Protein AF-A0A534II16-F1 (afdb_monomer_lite)

Foldseek 3Di:
DDAFDWDFQKKFKAFLVRHTPDIGGPHPPPPDDPVQCVVQVLQVQAQHWTDRPQWTWHWHDDDRMIMITTTNHRDDSVVSVVVNVVVVVVVVVVVVVVVVVVVVVVVVVVVVVVVVVVVVVVVVVVVVVVVVVVVVVVVVVVVVVVVVVVVVVVVVVVVVVVVVVVVVVVVVVVVVVVVVVVVVVVVVVVVVVVVVVVVVVVVVVVVVVVVVVVVVVVVVVVVVVVVVVVVVVVVVVVVVVVVVVVVVVVVVVVVVVVVVVVVVVVVVVVVVVVVVVVVVVVVVVVVVVVVVVVVVVVVVVVVVVVVVVVVVVVVVCVVVDDDDDDDDDDDDDDDDDDDDYDD

Secondary structure (DSSP, 8-state):
-------EEEEEEE-TTS-EEEEEESSTT----HHHHHHTTGGG-BSS-EEETTEEEEEEEETTEEEEEEESSPPPHHHHHHHHHHHHHHHHHHHHHHHHHHHHHHHHHHHHHHHHHHHHHHHHHHHHHHHHHHHHHHHHHHHHHHHHHHHHHHHHHHHHHHHHHHHHHHHHHHHHHHHHHHHHHHHHHHHHHHHHHHHHHHHHHHHHHHHHHHHHHHHHHHHHHHHHHHHHHHHHHHHHHHHHHHHHHHHHHHHHHHHHHHHHHHHHHHHHHHHHHHHHHHHHHHHHHHHHHHHHHHHHHHHHHHHHHHHHHHHHHHTTT----------------------

Structure (mmCIF, N/CA/C/O backbone):
data_AF-A0A534II16-F1
#
_entry.id   AF-A0A534II16-F1
#
loop_
_atom_site.group_PDB
_atom_site.id
_atom_site.type_symbol
_atom_site.label_atom_id
_atom_site.label_alt_id
_atom_site.label_comp_id
_atom_site.label_asym_id
_atom_site.label_entity_id
_atom_site.label_seq_id
_atom_site.pdbx_PDB_ins_code
_atom_site.Cartn_x
_atom_site.Cartn_y
_atom_site.Cartn_z
_atom_site.occupancy
_atom_site.B_iso_or_equiv
_atom_site.auth_seq_id
_atom_site.auth_comp_id
_atom_site.auth_asym_id
_atom_site.auth_atom_id
_atom_site.pdbx_PDB_model_num
ATOM 1 N N . MET A 1 1 ? -53.469 -29.322 101.228 1.00 39.25 1 MET A N 1
ATOM 2 C CA . MET A 1 1 ? -53.594 -28.791 99.853 1.00 39.25 1 MET A CA 1
ATOM 3 C C . MET A 1 1 ? -52.187 -28.523 99.343 1.00 39.25 1 MET A C 1
ATOM 5 O O . MET A 1 1 ? -51.495 -27.757 100.004 1.00 39.25 1 MET A O 1
ATOM 9 N N . PRO A 1 2 ? -51.707 -29.198 98.286 1.00 45.19 2 PRO A N 1
ATOM 10 C CA . PRO A 1 2 ? -50.375 -28.933 97.750 1.00 45.19 2 PRO A CA 1
ATOM 11 C C . PRO A 1 2 ? -50.324 -27.497 97.215 1.00 45.19 2 PRO A C 1
ATOM 13 O O . PRO A 1 2 ? -51.178 -27.087 96.431 1.00 45.19 2 PRO A O 1
ATOM 16 N N . THR A 1 3 ? -49.350 -26.722 97.681 1.00 50.62 3 THR A N 1
ATOM 17 C CA . THR A 1 3 ? -49.075 -25.360 97.223 1.00 50.62 3 THR A CA 1
ATOM 18 C C . THR A 1 3 ? -48.643 -25.411 95.756 1.00 50.62 3 THR A C 1
ATOM 20 O O . THR A 1 3 ? -47.568 -25.913 95.429 1.00 50.62 3 THR A O 1
ATOM 23 N N . MET A 1 4 ? -49.501 -24.949 94.841 1.00 59.44 4 MET A N 1
ATOM 24 C CA . MET A 1 4 ? -49.133 -24.809 93.429 1.00 59.44 4 MET A CA 1
ATOM 25 C C . MET A 1 4 ? -48.025 -23.757 93.315 1.00 59.44 4 MET A C 1
ATOM 27 O O . MET A 1 4 ? -48.257 -22.585 93.594 1.00 59.44 4 MET A O 1
ATOM 31 N N . ARG A 1 5 ? -46.811 -24.183 92.942 1.00 73.19 5 ARG A N 1
ATOM 32 C CA . ARG A 1 5 ? -45.689 -23.276 92.666 1.00 73.19 5 ARG A CA 1
ATOM 33 C C . ARG A 1 5 ? -45.922 -22.575 91.333 1.00 73.19 5 ARG A C 1
ATOM 35 O O . ARG A 1 5 ? -46.173 -23.249 90.334 1.00 73.19 5 ARG A O 1
ATOM 42 N N . TRP A 1 6 ? -45.785 -21.250 91.315 1.00 81.62 6 TRP A N 1
ATOM 43 C CA . TRP A 1 6 ? -45.870 -20.460 90.091 1.00 81.62 6 TRP A CA 1
ATOM 44 C C . TRP A 1 6 ? -44.900 -20.989 89.026 1.00 81.62 6 TRP A C 1
ATOM 46 O O . TRP A 1 6 ? -43.693 -21.084 89.250 1.00 81.62 6 TRP A O 1
ATOM 56 N N . LYS A 1 7 ? -45.444 -21.360 87.863 1.00 86.38 7 LYS A N 1
ATOM 57 C CA . LYS A 1 7 ? -44.685 -21.829 86.699 1.00 86.38 7 LYS A CA 1
ATOM 58 C C . LYS A 1 7 ? -45.275 -21.199 85.436 1.00 86.38 7 LYS A C 1
ATOM 60 O O . LYS A 1 7 ? -46.397 -21.574 85.077 1.00 86.38 7 LYS A O 1
ATOM 65 N N . PRO A 1 8 ? -44.566 -20.267 84.774 1.00 87.25 8 PRO A N 1
ATOM 66 C CA . PRO A 1 8 ? -44.983 -19.698 83.498 1.00 87.25 8 PRO A CA 1
ATOM 67 C C . PRO A 1 8 ? -45.149 -20.782 82.441 1.00 87.25 8 PRO A C 1
ATOM 69 O O . PRO A 1 8 ? -44.278 -21.630 82.262 1.00 87.25 8 PRO A O 1
ATOM 72 N N . ALA A 1 9 ? -46.274 -20.739 81.747 1.00 90.25 9 ALA A N 1
ATOM 73 C CA . ALA A 1 9 ? -46.632 -21.677 80.697 1.00 90.25 9 ALA A CA 1
ATOM 74 C C . ALA A 1 9 ? -46.714 -20.973 79.336 1.00 90.25 9 ALA A C 1
ATOM 76 O O . ALA A 1 9 ? -46.319 -21.524 78.311 1.00 90.25 9 ALA A O 1
ATOM 77 N N . LYS A 1 10 ? -47.177 -19.724 79.314 1.00 93.62 10 LYS A N 1
ATOM 78 C CA . LYS A 1 10 ? -47.268 -18.918 78.096 1.00 93.62 10 LYS A CA 1
ATOM 79 C C . LYS A 1 10 ? -47.266 -17.439 78.458 1.00 93.62 10 LYS A C 1
ATOM 81 O O . LYS A 1 10 ? -47.701 -17.090 79.552 1.00 93.62 10 LYS A O 1
ATOM 86 N N . ALA A 1 11 ? -46.797 -16.575 77.569 1.00 92.31 11 ALA A N 1
ATOM 87 C CA . ALA A 1 11 ? -46.937 -15.137 77.724 1.00 92.31 11 ALA A CA 1
ATOM 88 C C . ALA A 1 11 ? -47.378 -14.464 76.420 1.00 92.31 11 ALA A C 1
ATOM 90 O O . ALA A 1 11 ? -46.983 -14.879 75.336 1.00 92.31 11 ALA A O 1
ATOM 91 N N . PHE A 1 12 ? -48.173 -13.407 76.531 1.00 93.31 12 PHE A N 1
ATOM 92 C CA . PHE A 1 12 ? -48.598 -12.573 75.412 1.00 93.31 12 PHE A CA 1
ATOM 93 C C . PHE A 1 12 ? -48.073 -11.161 75.629 1.00 93.31 12 PHE A C 1
ATOM 95 O O . PHE A 1 12 ? -48.363 -10.549 76.658 1.00 93.31 12 PHE A O 1
ATOM 102 N N . LEU A 1 13 ? -47.307 -10.650 74.672 1.00 91.94 13 LEU A N 1
ATOM 103 C CA . LEU A 1 13 ? -46.932 -9.245 74.619 1.00 91.94 13 LEU A CA 1
ATOM 104 C C . LEU A 1 13 ? -47.972 -8.494 73.797 1.00 91.94 13 LEU A C 1
ATOM 106 O O . LEU A 1 13 ? -48.309 -8.900 72.685 1.00 91.94 13 LEU A O 1
ATOM 110 N N . VAL A 1 14 ? -48.472 -7.408 74.359 1.00 91.88 14 VAL A N 1
ATOM 111 C CA . VAL A 1 14 ? -49.616 -6.656 73.860 1.00 91.88 14 VAL A CA 1
ATOM 112 C C . VAL A 1 14 ? -49.258 -5.174 73.837 1.00 91.88 14 VAL A C 1
ATOM 114 O O . VAL A 1 14 ? -48.556 -4.694 74.731 1.00 91.88 14 VAL A O 1
ATOM 117 N N . ASP A 1 15 ? -49.723 -4.454 72.824 1.00 88.44 15 ASP A N 1
ATOM 118 C CA . ASP A 1 15 ? -49.515 -3.010 72.700 1.00 88.44 15 ASP A CA 1
ATOM 119 C C . ASP A 1 15 ? -50.520 -2.177 73.528 1.00 88.44 15 ASP A C 1
ATOM 121 O O . ASP A 1 15 ? -51.338 -2.696 74.299 1.00 88.44 15 ASP A O 1
ATOM 125 N N . ASP A 1 16 ? -50.447 -0.856 73.375 1.00 84.50 16 ASP A N 1
ATOM 126 C CA . ASP A 1 16 ? -51.310 0.130 74.032 1.00 84.50 16 ASP A CA 1
ATOM 127 C C . ASP A 1 16 ? -52.777 0.040 73.580 1.00 84.50 16 ASP A C 1
ATOM 129 O O . ASP A 1 16 ? -53.682 0.431 74.322 1.00 84.50 16 ASP A O 1
ATOM 133 N N . ARG A 1 17 ? -53.025 -0.526 72.395 1.00 87.62 17 ARG A N 1
ATOM 134 C CA . ARG A 1 17 ? -54.352 -0.756 71.805 1.00 87.62 17 ARG A CA 1
ATOM 135 C C . ARG A 1 17 ? -54.929 -2.124 72.153 1.00 87.62 17 ARG A C 1
ATOM 137 O O . ARG A 1 17 ? -55.990 -2.482 71.643 1.00 87.62 17 ARG A O 1
ATOM 144 N N . ASN A 1 18 ? -54.272 -2.869 73.041 1.00 86.44 18 ASN A N 1
ATOM 145 C CA . ASN A 1 18 ? -54.617 -4.240 73.402 1.00 86.44 18 ASN A CA 1
ATOM 146 C C . ASN A 1 18 ? -54.505 -5.250 72.233 1.00 86.44 18 ASN A C 1
ATOM 148 O O . ASN A 1 18 ? -55.120 -6.320 72.287 1.00 86.44 18 ASN A O 1
ATOM 152 N N . ALA A 1 19 ? -53.720 -4.950 71.194 1.00 89.06 19 ALA A N 1
ATOM 153 C CA . ALA A 1 19 ? -53.435 -5.876 70.103 1.00 89.06 19 ALA A CA 1
ATOM 154 C C . ALA A 1 19 ? -52.222 -6.761 70.428 1.00 89.06 19 ALA A C 1
ATOM 156 O O . ALA A 1 19 ? -51.235 -6.321 71.020 1.00 89.06 19 ALA A O 1
ATOM 157 N N . LEU A 1 20 ? -52.301 -8.036 70.042 1.00 91.12 20 LEU A N 1
ATOM 158 C CA . LEU A 1 20 ? -51.224 -9.001 70.243 1.00 91.12 20 LEU A CA 1
ATOM 159 C C . LEU A 1 20 ? -50.023 -8.641 69.358 1.00 91.12 20 LEU A C 1
ATOM 161 O O . LEU A 1 20 ? -50.121 -8.681 68.134 1.00 91.12 20 LEU A O 1
ATOM 165 N N . VAL A 1 21 ? -48.885 -8.350 69.985 1.00 89.12 21 VAL A N 1
ATOM 166 C CA . VAL A 1 21 ? -47.601 -8.111 69.311 1.00 89.12 21 VAL A CA 1
ATOM 167 C C . VAL A 1 21 ? -46.856 -9.427 69.123 1.00 89.12 21 VAL A C 1
ATOM 169 O O . VAL A 1 21 ? -46.322 -9.703 68.050 1.00 89.12 21 VAL A O 1
ATOM 172 N N . HIS A 1 22 ? -46.804 -10.247 70.177 1.00 90.38 22 HIS A N 1
ATOM 173 C CA . HIS A 1 22 ? -46.084 -11.515 70.139 1.00 90.38 22 HIS A CA 1
ATOM 174 C C . HIS A 1 22 ? -46.608 -12.520 71.168 1.00 90.38 22 HIS A C 1
ATOM 176 O O . HIS A 1 22 ? -47.017 -12.144 72.268 1.00 90.38 22 HIS A O 1
ATOM 182 N N . GLU A 1 23 ? -46.547 -13.806 70.830 1.00 92.31 23 GLU A N 1
ATOM 183 C CA . GLU A 1 23 ? -46.904 -14.920 71.712 1.00 92.31 23 GLU A CA 1
ATOM 184 C C . GLU A 1 23 ? -45.657 -15.749 72.040 1.00 92.31 23 GLU A C 1
ATOM 186 O O . GLU A 1 23 ? -44.994 -16.284 71.156 1.00 92.31 23 GLU A O 1
ATOM 191 N N . PHE A 1 24 ? -45.359 -15.887 73.330 1.00 90.44 24 PHE A N 1
ATOM 192 C CA . PHE A 1 24 ? -44.263 -16.693 73.853 1.00 90.44 24 PHE A CA 1
ATOM 193 C C . PHE A 1 24 ? -44.816 -17.980 74.458 1.00 90.44 24 PHE A C 1
ATOM 195 O O . PHE A 1 24 ? -45.440 -17.961 75.520 1.00 90.44 24 PHE A O 1
ATOM 202 N N . THR A 1 25 ? -44.560 -19.119 73.820 1.00 89.50 25 THR A N 1
ATOM 203 C CA . THR A 1 25 ? -44.939 -20.428 74.371 1.00 89.50 25 THR A CA 1
ATOM 204 C C . THR A 1 25 ? -43.771 -21.005 75.169 1.00 89.50 25 THR A C 1
ATOM 206 O O . THR A 1 25 ? -42.740 -21.338 74.593 1.00 89.50 25 THR A O 1
ATOM 209 N N . LEU A 1 26 ? -43.923 -21.102 76.495 1.00 88.25 26 LEU A N 1
ATOM 210 C CA . LEU A 1 26 ? -42.885 -21.604 77.414 1.00 88.25 26 LEU A CA 1
ATOM 211 C C . LEU A 1 26 ? -43.119 -23.074 77.797 1.00 88.25 26 LEU A C 1
ATOM 213 O O . LEU A 1 26 ? -42.175 -23.833 77.989 1.00 88.25 26 LEU A O 1
ATOM 217 N N . ASP A 1 27 ? -44.385 -23.476 77.883 1.00 88.38 27 ASP A N 1
ATOM 218 C CA . ASP A 1 27 ? -44.844 -24.847 78.066 1.00 88.38 27 ASP A CA 1
ATOM 219 C C . ASP A 1 27 ? -45.707 -25.233 76.849 1.00 88.38 27 ASP A C 1
ATOM 221 O O . ASP A 1 27 ? -46.806 -24.689 76.684 1.00 88.38 27 ASP A O 1
ATOM 225 N N . PRO A 1 28 ? -45.255 -26.176 76.000 1.00 85.12 28 PRO A N 1
ATOM 226 C CA . PRO A 1 28 ? -46.000 -26.623 74.821 1.00 85.12 28 PRO A CA 1
ATOM 227 C C . PRO A 1 28 ? -47.386 -27.205 75.138 1.00 85.12 28 PRO A C 1
ATOM 229 O O . PRO A 1 28 ? -48.233 -27.296 74.255 1.00 85.12 28 PRO A O 1
ATOM 232 N N . THR A 1 29 ? -47.645 -27.598 76.391 1.00 86.06 29 THR A N 1
ATOM 233 C CA . THR A 1 29 ? -48.952 -28.116 76.833 1.00 86.06 29 THR A CA 1
ATOM 234 C C . THR A 1 29 ? -49.973 -27.009 77.130 1.00 86.06 29 THR A C 1
ATOM 236 O O . THR A 1 29 ? -51.141 -27.290 77.431 1.00 86.06 29 THR A O 1
ATOM 239 N N . CYS A 1 30 ? -49.565 -25.738 77.073 1.00 87.44 30 CYS A N 1
ATOM 240 C CA . CYS A 1 30 ? -50.453 -24.591 77.212 1.00 87.44 30 CYS A CA 1
ATOM 241 C C . CYS A 1 30 ? -51.073 -24.228 75.856 1.00 87.44 30 CYS A C 1
ATOM 243 O O . CYS A 1 30 ? -50.516 -23.458 75.078 1.00 87.44 30 CYS A O 1
ATOM 245 N N . ALA A 1 31 ? -52.261 -24.766 75.582 1.00 89.50 31 ALA A N 1
ATOM 246 C CA . ALA A 1 31 ? -53.001 -24.504 74.345 1.00 89.50 31 ALA A CA 1
ATOM 247 C C . ALA A 1 31 ? -53.925 -23.272 74.412 1.00 89.50 31 ALA A C 1
ATOM 249 O O . ALA A 1 31 ? -54.684 -23.044 73.479 1.00 89.50 31 ALA A O 1
ATOM 250 N N . VAL A 1 32 ? -53.875 -22.479 75.490 1.00 91.06 32 VAL A N 1
ATOM 251 C CA . VAL A 1 32 ? -54.728 -21.289 75.644 1.00 91.06 32 VAL A CA 1
ATOM 252 C C . VAL A 1 32 ? -54.335 -20.255 74.579 1.00 91.06 32 VAL A C 1
ATOM 254 O O . VAL A 1 32 ? -53.170 -19.836 74.571 1.00 91.06 32 VAL A O 1
ATOM 257 N N . PRO A 1 33 ? -55.244 -19.857 73.672 1.00 92.69 33 PRO A N 1
ATOM 258 C CA . PRO A 1 33 ? -54.991 -18.827 72.680 1.00 92.69 33 PRO A CA 1
ATOM 259 C C . PRO A 1 33 ? -55.275 -17.432 73.259 1.00 92.69 33 PRO A C 1
ATOM 261 O O . PRO A 1 33 ? -56.033 -17.274 74.220 1.00 92.69 33 PRO A O 1
ATOM 264 N N . PHE A 1 34 ? -54.698 -16.395 72.648 1.00 93.19 34 PHE A N 1
ATOM 265 C CA . PHE A 1 34 ? -54.869 -15.011 73.104 1.00 93.19 34 PHE A CA 1
ATOM 266 C C . PHE A 1 34 ? -56.343 -14.577 73.273 1.00 93.19 34 PHE A C 1
ATOM 268 O O . PHE A 1 34 ? -56.663 -14.036 74.333 1.00 93.19 34 PHE A O 1
ATOM 275 N N . PRO A 1 35 ? -57.279 -14.865 72.339 1.00 93.44 35 PRO A N 1
ATOM 276 C CA . PRO A 1 35 ? -58.685 -14.480 72.498 1.00 93.44 35 PRO A CA 1
ATOM 277 C C . PRO A 1 35 ? -59.360 -15.066 73.746 1.00 93.44 35 PRO A C 1
ATOM 279 O O . PRO A 1 35 ? -60.213 -14.411 74.338 1.00 93.44 35 PRO A O 1
ATOM 282 N N . GLU A 1 36 ? -58.961 -16.265 74.184 1.00 93.69 36 GLU A N 1
ATOM 283 C CA . GLU A 1 36 ? -59.497 -16.892 75.400 1.00 93.69 36 GLU A CA 1
ATOM 284 C C . GLU A 1 36 ? -59.027 -16.148 76.660 1.00 93.69 36 GLU A C 1
ATOM 286 O O . GLU A 1 36 ? -59.821 -15.880 77.562 1.00 93.69 36 GLU A O 1
ATOM 291 N N . ALA A 1 37 ? -57.756 -15.735 76.700 1.00 90.69 37 ALA A N 1
ATOM 292 C CA . ALA A 1 37 ? -57.228 -14.917 77.790 1.00 90.69 37 ALA A CA 1
ATOM 293 C C . ALA A 1 37 ? -57.892 -13.529 77.847 1.00 90.69 37 ALA A C 1
ATOM 295 O O . ALA A 1 37 ? -58.190 -13.028 78.934 1.00 90.69 37 ALA A O 1
ATOM 296 N N . VAL A 1 38 ? -58.169 -12.923 76.686 1.00 92.00 38 VAL A N 1
ATOM 297 C CA . VAL A 1 38 ? -58.903 -11.650 76.593 1.00 92.00 38 VAL A CA 1
ATOM 298 C C . VAL A 1 38 ? -60.336 -11.803 77.098 1.00 92.00 38 VAL A C 1
ATOM 300 O O . VAL A 1 38 ? -60.765 -11.004 77.930 1.00 92.00 38 VAL A O 1
ATOM 303 N N . ALA A 1 39 ? -61.053 -12.840 76.652 1.00 90.94 39 ALA A N 1
ATOM 304 C CA . ALA A 1 39 ? -62.434 -13.106 77.058 1.00 90.94 39 ALA A CA 1
ATOM 305 C C . ALA A 1 39 ? -62.567 -13.344 78.571 1.00 90.94 39 ALA A C 1
ATOM 307 O O . ALA A 1 39 ? -63.547 -12.923 79.180 1.00 90.94 39 ALA A O 1
ATOM 308 N N . ALA A 1 40 ? -61.556 -13.957 79.190 1.00 90.12 40 ALA A N 1
ATOM 309 C CA . ALA A 1 40 ? -61.492 -14.145 80.637 1.00 90.12 40 ALA A CA 1
ATOM 310 C C . ALA A 1 40 ? -61.163 -12.858 81.423 1.00 90.12 40 ALA A C 1
ATOM 312 O O . ALA A 1 40 ? -61.188 -12.867 82.651 1.00 90.12 40 ALA A O 1
ATOM 313 N N . GLY A 1 41 ? -60.853 -11.750 80.744 1.00 89.19 41 GLY A N 1
ATOM 314 C CA . GLY A 1 41 ? -60.558 -10.463 81.371 1.00 89.19 41 GLY A CA 1
ATOM 315 C C . GLY A 1 41 ? -59.100 -10.277 81.792 1.00 89.19 41 GLY A C 1
ATOM 316 O O . GLY A 1 41 ? -58.808 -9.321 82.511 1.00 89.19 41 GLY A O 1
ATOM 317 N N . ALA A 1 42 ? -58.174 -11.129 81.329 1.00 89.69 42 ALA A N 1
ATOM 318 C CA . ALA A 1 42 ? -56.765 -11.075 81.730 1.00 89.69 42 ALA A CA 1
ATOM 319 C C . ALA A 1 42 ? -56.147 -9.684 81.516 1.00 89.69 42 ALA A C 1
ATOM 321 O O . ALA A 1 42 ? -55.539 -9.141 82.429 1.00 89.69 42 ALA A O 1
ATOM 322 N N . LEU A 1 43 ? -56.395 -9.052 80.362 1.00 87.06 43 LEU A N 1
ATOM 323 C CA . LEU A 1 43 ? -55.834 -7.738 80.017 1.00 87.06 43 LEU A CA 1
ATOM 324 C C . LEU A 1 43 ? -56.159 -6.621 81.017 1.00 87.06 43 LEU A C 1
ATOM 326 O O . LEU A 1 43 ? -55.394 -5.663 81.137 1.00 87.06 43 LEU A O 1
ATOM 330 N N . HIS A 1 44 ? -57.291 -6.712 81.709 1.00 84.31 44 HIS A N 1
ATOM 331 C CA . HIS A 1 44 ? -57.741 -5.688 82.651 1.00 84.31 44 HIS A CA 1
ATOM 332 C C . HIS A 1 44 ? -57.286 -5.984 84.089 1.00 84.31 44 HIS A C 1
ATOM 334 O O . HIS A 1 44 ? -57.429 -5.142 84.975 1.00 84.31 44 HIS A O 1
ATOM 340 N N . ALA A 1 45 ? -56.693 -7.157 84.323 1.00 77.25 45 ALA A N 1
ATOM 341 C CA . ALA A 1 45 ? -56.281 -7.640 85.632 1.00 77.25 45 ALA A CA 1
ATOM 342 C C . ALA A 1 45 ? -54.857 -7.200 85.990 1.00 77.25 45 ALA A C 1
ATOM 344 O O . ALA A 1 45 ? -53.944 -8.014 86.119 1.00 77.25 45 ALA A O 1
ATOM 345 N N . ASN A 1 46 ? -54.675 -5.885 86.137 1.00 76.25 46 ASN A N 1
ATOM 346 C CA . ASN A 1 46 ? -53.404 -5.225 86.457 1.00 76.25 46 ASN A CA 1
ATOM 347 C C . ASN A 1 46 ? -52.741 -5.810 87.724 1.00 76.25 46 ASN A C 1
ATOM 349 O O . ASN A 1 46 ? -53.022 -5.374 88.838 1.00 76.25 46 ASN A O 1
ATOM 353 N N . GLY A 1 47 ? -51.861 -6.799 87.553 1.00 73.75 47 GLY A N 1
ATOM 354 C CA . GLY A 1 47 ? -51.192 -7.543 88.627 1.00 73.75 47 GLY A CA 1
ATOM 355 C C . GLY A 1 47 ? -52.062 -8.570 89.367 1.00 73.75 47 GLY A C 1
ATOM 356 O O . GLY A 1 47 ? -51.525 -9.413 90.081 1.00 73.75 47 GLY A O 1
ATOM 357 N N . ALA A 1 48 ? -53.384 -8.551 89.186 1.00 83.62 48 ALA A N 1
ATOM 358 C CA . ALA A 1 48 ? -54.288 -9.517 89.800 1.00 83.62 48 ALA A CA 1
ATOM 359 C C . ALA A 1 48 ? -54.307 -10.834 89.008 1.00 83.62 48 ALA A C 1
ATOM 361 O O . ALA A 1 48 ? -54.303 -10.839 87.779 1.00 83.62 48 ALA A O 1
ATOM 362 N N . ALA A 1 49 ? -54.356 -11.965 89.713 1.00 86.56 49 ALA A N 1
ATOM 363 C CA . ALA A 1 49 ? -54.475 -13.268 89.070 1.00 86.56 49 ALA A CA 1
ATOM 364 C C . ALA A 1 49 ? -55.916 -13.507 88.592 1.00 86.56 49 ALA A C 1
ATOM 366 O O . ALA A 1 49 ? -56.841 -13.571 89.401 1.00 86.56 49 ALA A O 1
ATOM 367 N N . VAL A 1 50 ? -56.096 -13.694 87.285 1.00 90.38 50 VAL A N 1
ATOM 368 C CA . VAL A 1 50 ? -57.365 -14.090 86.661 1.00 90.38 50 VAL A CA 1
ATOM 369 C C . VAL A 1 50 ? -57.278 -15.531 86.206 1.00 90.38 50 VAL A C 1
ATOM 371 O O . VAL A 1 50 ? -56.313 -15.939 85.567 1.00 90.38 50 VAL A O 1
ATOM 374 N N . ARG A 1 51 ? -58.297 -16.329 86.511 1.00 90.25 51 ARG A N 1
ATOM 375 C CA . ARG A 1 51 ? -58.337 -17.718 86.063 1.00 90.25 51 ARG A CA 1
ATOM 376 C C . ARG A 1 51 ? -58.743 -17.786 84.590 1.00 90.25 51 ARG A C 1
ATOM 378 O O . ARG A 1 51 ? -59.820 -17.327 84.229 1.00 90.25 51 ARG A O 1
ATOM 385 N N . VAL A 1 52 ? -57.903 -18.411 83.768 1.00 90.25 52 VAL A N 1
ATOM 386 C CA . VAL A 1 52 ? -58.159 -18.689 82.348 1.00 90.25 52 VAL A CA 1
ATOM 387 C C . VAL A 1 52 ? -58.020 -20.192 82.147 1.00 90.25 52 VAL A C 1
ATOM 389 O O . VAL A 1 52 ? -56.916 -20.740 82.198 1.00 90.25 52 VAL A O 1
ATOM 392 N N . SER A 1 53 ? -59.151 -20.884 81.985 1.00 88.38 53 SER A N 1
ATOM 393 C CA . SER A 1 53 ? -59.199 -22.350 81.962 1.00 88.38 53 SER A CA 1
ATOM 394 C C . SER A 1 53 ? -58.551 -22.959 83.228 1.00 88.38 53 SER A C 1
ATOM 396 O O . SER A 1 53 ? -58.998 -22.704 84.356 1.00 88.38 53 SER A O 1
ATOM 398 N N . ARG A 1 54 ? -57.492 -23.764 83.070 1.00 88.88 54 ARG A N 1
ATOM 399 C CA . ARG A 1 54 ? -56.697 -24.352 84.166 1.00 88.88 54 ARG A CA 1
ATOM 400 C C . ARG A 1 54 ? -55.532 -23.479 84.653 1.00 88.88 54 ARG A C 1
ATOM 402 O O . ARG A 1 54 ? -54.887 -23.853 85.627 1.00 88.88 54 ARG A O 1
ATOM 409 N N . PHE A 1 55 ? -55.252 -22.362 83.983 1.00 90.69 55 PHE A N 1
ATOM 410 C CA . PHE A 1 55 ? -54.117 -21.482 84.267 1.00 90.69 55 PHE A CA 1
ATOM 411 C C . PHE A 1 55 ? -54.563 -20.188 84.959 1.00 90.69 55 PHE A C 1
ATOM 413 O O . PHE A 1 55 ? -55.741 -19.828 84.964 1.00 90.69 55 PHE A O 1
ATOM 420 N N . PHE A 1 56 ? -53.598 -19.468 85.521 1.00 91.12 56 PHE A N 1
ATOM 421 C CA . PHE A 1 56 ? -53.768 -18.115 86.037 1.00 91.12 56 PHE A CA 1
ATOM 422 C C . PHE A 1 56 ? -53.030 -17.136 85.131 1.00 91.12 56 PHE A C 1
ATOM 424 O O . PHE A 1 56 ? -51.823 -17.267 84.924 1.00 91.12 56 PHE A O 1
ATOM 431 N N . ALA A 1 57 ? -53.770 -16.179 84.585 1.00 91.31 57 ALA A N 1
ATOM 432 C CA . ALA A 1 57 ? -53.252 -15.036 83.866 1.00 91.31 57 ALA A C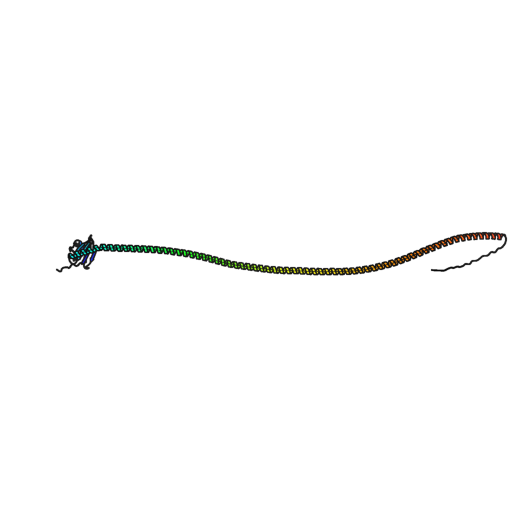A 1
ATOM 433 C C . ALA A 1 57 ? -52.930 -13.903 84.834 1.00 91.31 57 ALA A C 1
ATOM 435 O O . ALA A 1 57 ? -53.723 -13.591 85.721 1.00 91.31 57 ALA A O 1
ATOM 436 N N . GLN A 1 58 ? -51.794 -13.259 84.622 1.00 90.81 58 GLN A N 1
ATOM 437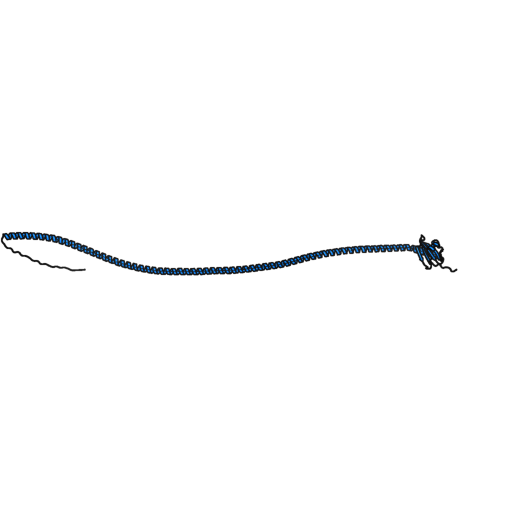 C CA . GLN A 1 58 ? -51.440 -12.013 85.282 1.00 90.81 58 GLN A CA 1
ATOM 438 C C . GLN A 1 58 ? -50.923 -11.028 84.256 1.00 90.81 58 GLN A C 1
ATOM 440 O O . GLN A 1 58 ? -50.100 -11.382 83.412 1.00 90.81 58 GLN A O 1
ATOM 445 N N . THR A 1 59 ? -51.397 -9.790 84.332 1.00 91.12 59 THR A N 1
ATOM 446 C CA . THR A 1 59 ? -51.005 -8.754 83.383 1.00 91.12 59 THR A CA 1
ATOM 447 C C . THR A 1 59 ? -50.138 -7.705 84.046 1.00 91.12 59 THR A C 1
ATOM 449 O O . THR A 1 59 ? -50.522 -7.076 85.031 1.00 91.12 59 THR A O 1
ATOM 452 N N . VAL A 1 60 ? -48.970 -7.491 83.454 1.00 89.69 60 VAL A N 1
ATOM 453 C CA . VAL A 1 60 ? -48.013 -6.460 83.834 1.00 89.69 60 VAL A CA 1
ATOM 454 C C . VAL A 1 60 ? -48.001 -5.400 82.750 1.00 89.69 60 VAL A C 1
ATOM 456 O O . VAL A 1 60 ? -47.728 -5.706 81.597 1.00 89.69 60 VAL A O 1
ATOM 459 N N . ARG A 1 61 ? -48.288 -4.147 83.104 1.00 88.19 61 ARG A N 1
ATOM 460 C CA . ARG A 1 61 ? -48.269 -3.020 82.161 1.00 88.19 61 ARG A CA 1
ATOM 461 C C . ARG A 1 61 ? -47.064 -2.134 82.412 1.00 88.19 61 ARG A C 1
ATOM 463 O O . ARG A 1 61 ? -46.871 -1.701 83.548 1.00 88.19 61 ARG A O 1
ATOM 470 N N . ALA A 1 62 ? -46.288 -1.834 81.377 1.00 84.38 62 ALA A N 1
ATOM 471 C CA . ALA A 1 62 ? -45.162 -0.913 81.464 1.00 84.38 62 ALA A CA 1
ATOM 472 C C . ALA A 1 62 ? -44.861 -0.266 80.106 1.00 84.38 62 ALA A C 1
ATOM 474 O O . ALA A 1 62 ? -44.907 -0.937 79.079 1.00 84.38 62 ALA A O 1
ATOM 475 N N . GLY A 1 63 ? -44.545 1.035 80.103 1.00 75.38 63 GLY A N 1
ATOM 476 C CA . GLY A 1 63 ? -44.056 1.737 78.908 1.00 75.38 63 GLY A CA 1
ATOM 477 C C . GLY A 1 63 ? -44.986 1.677 77.690 1.00 75.38 63 GLY A C 1
ATOM 478 O O . GLY A 1 63 ? -44.499 1.595 76.571 1.00 75.38 63 GLY A O 1
ATOM 479 N N . GLY A 1 64 ? -46.308 1.660 77.895 1.00 81.69 64 GLY A N 1
ATOM 480 C CA . GLY A 1 64 ? -47.291 1.548 76.807 1.00 81.69 64 GLY A CA 1
ATOM 481 C C . GLY A 1 64 ? -47.522 0.125 76.287 1.00 81.69 64 GLY A C 1
ATOM 482 O O . GLY A 1 64 ? -48.360 -0.055 75.420 1.00 81.69 64 GLY A O 1
ATOM 483 N N . MET A 1 65 ? -46.853 -0.896 76.830 1.00 87.69 65 MET A N 1
ATOM 484 C CA . MET A 1 65 ? -47.128 -2.303 76.516 1.00 87.69 65 MET A CA 1
ATOM 485 C C . MET A 1 65 ? -47.635 -3.067 77.737 1.00 87.69 65 MET A C 1
ATOM 487 O O . MET A 1 65 ? -47.488 -2.636 78.887 1.00 87.69 65 MET A O 1
ATOM 491 N N . ALA A 1 66 ? -48.227 -4.229 77.486 1.00 89.38 66 ALA A N 1
ATOM 492 C CA . ALA A 1 66 ? -48.662 -5.166 78.504 1.00 89.38 66 ALA A CA 1
ATOM 493 C C . ALA A 1 66 ? -48.107 -6.568 78.232 1.00 89.38 66 ALA A C 1
ATOM 495 O O . ALA A 1 66 ? -48.177 -7.072 77.116 1.00 89.38 66 ALA A O 1
ATOM 496 N N . LEU A 1 67 ? -47.585 -7.213 79.269 1.00 91.69 67 LEU A N 1
ATOM 497 C CA . LEU A 1 67 ? -47.204 -8.618 79.262 1.00 91.69 67 LEU A CA 1
ATOM 498 C C . LEU A 1 67 ? -48.237 -9.407 80.066 1.00 91.69 67 LEU A C 1
ATOM 500 O O . LEU A 1 67 ? -48.378 -9.205 81.272 1.00 91.69 67 LEU A O 1
ATOM 504 N N . VAL A 1 68 ? -48.966 -10.300 79.405 1.00 92.38 68 VAL A N 1
ATOM 505 C CA . VAL A 1 68 ? -49.913 -11.226 80.036 1.00 92.38 68 VAL A CA 1
ATOM 506 C C . VAL A 1 68 ? -49.227 -12.572 80.210 1.00 92.38 68 VAL A C 1
ATOM 508 O O . VAL A 1 68 ? -48.949 -13.231 79.217 1.00 92.38 68 VAL A O 1
ATOM 511 N N . VAL A 1 69 ? -48.968 -13.005 81.439 1.00 92.00 69 VAL A N 1
ATOM 512 C CA . VAL A 1 69 ? -48.316 -14.288 81.733 1.00 92.00 69 VAL A CA 1
ATOM 513 C C . VAL A 1 69 ? -49.350 -15.292 82.234 1.00 92.00 69 VAL A C 1
ATOM 515 O O . VAL A 1 69 ? -49.997 -15.063 83.253 1.00 92.00 69 VAL A O 1
ATOM 518 N N . LEU A 1 70 ? -49.492 -16.414 81.529 1.00 92.06 70 LEU A N 1
ATOM 519 C CA . LEU A 1 70 ? -50.255 -17.588 81.949 1.00 92.06 70 LEU A CA 1
ATOM 520 C C . LEU A 1 70 ? -49.356 -18.537 82.735 1.00 92.06 70 LEU A C 1
ATOM 522 O O . LEU A 1 70 ? -48.259 -18.874 82.288 1.00 92.06 70 LEU A O 1
ATOM 526 N N . SER A 1 71 ? -49.828 -19.010 83.884 1.00 91.38 71 SER A N 1
ATOM 527 C CA . SER A 1 71 ? -49.030 -19.838 84.791 1.00 91.38 71 SER A CA 1
ATOM 528 C C . SER A 1 71 ? -49.853 -20.862 85.580 1.00 91.38 71 SER A C 1
ATOM 530 O O . SER A 1 71 ? -51.059 -20.702 85.778 1.00 91.38 71 SER A O 1
ATOM 532 N N . ASN A 1 72 ? -49.203 -21.944 86.019 1.00 87.38 72 ASN A N 1
ATOM 533 C CA . ASN A 1 72 ? -49.798 -22.987 86.868 1.00 87.38 72 ASN A CA 1
ATOM 534 C C . ASN A 1 72 ? -49.815 -22.551 88.346 1.00 87.38 72 ASN A C 1
ATOM 536 O O . ASN A 1 72 ? -49.079 -23.084 89.171 1.00 87.38 72 ASN A O 1
ATOM 540 N N . GLY A 1 73 ? -50.623 -21.543 88.663 1.00 85.25 73 GLY A N 1
ATOM 541 C CA . GLY A 1 73 ? -50.763 -20.951 89.998 1.00 85.25 73 GLY A CA 1
ATOM 542 C C . GLY A 1 73 ? -50.642 -19.424 89.947 1.00 85.25 73 GLY A C 1
ATOM 543 O O . GLY A 1 73 ? -50.065 -18.907 88.994 1.00 85.25 73 GLY A O 1
ATOM 544 N N . PRO A 1 74 ? -51.187 -18.680 90.922 1.00 83.56 74 PRO A N 1
ATOM 545 C CA . PRO A 1 74 ? -50.991 -17.234 90.985 1.00 83.56 74 PRO A CA 1
ATOM 546 C C . PRO A 1 74 ? -49.512 -16.918 91.262 1.00 83.56 74 PRO A C 1
ATOM 548 O O . PRO A 1 74 ? -48.894 -17.570 92.101 1.00 83.56 74 PRO A O 1
ATOM 551 N N . ALA A 1 75 ? -48.936 -15.933 90.570 1.00 82.31 75 ALA A N 1
ATOM 552 C CA . ALA A 1 75 ? -47.604 -15.437 90.912 1.00 82.31 75 ALA A CA 1
ATOM 553 C C . ALA A 1 75 ? -47.639 -14.545 92.147 1.00 82.31 75 ALA A C 1
ATOM 555 O O . ALA A 1 75 ? -48.612 -13.825 92.391 1.00 82.31 75 ALA A O 1
ATOM 556 N N . GLU A 1 76 ? -46.522 -14.558 92.859 1.00 84.31 76 GLU A N 1
ATOM 557 C CA . GLU A 1 76 ? -46.229 -13.644 93.950 1.00 84.31 76 GLU A CA 1
ATOM 558 C C . GLU A 1 76 ? -45.953 -12.225 93.419 1.00 84.31 76 GLU A C 1
ATOM 560 O O . GLU A 1 76 ? -45.443 -12.064 92.305 1.00 84.31 76 GLU A O 1
ATOM 565 N N . PRO A 1 77 ? -46.250 -11.176 94.204 1.00 81.50 77 PRO A N 1
ATOM 566 C CA . PRO A 1 77 ? -46.098 -9.784 93.772 1.00 81.50 77 PRO A CA 1
ATOM 567 C C . PRO A 1 77 ? -44.665 -9.422 93.343 1.00 81.50 77 PRO A C 1
ATOM 569 O O . PRO A 1 77 ? -44.488 -8.654 92.401 1.00 81.50 77 PRO A O 1
ATOM 572 N N . GLU A 1 78 ? -43.637 -10.018 93.953 1.00 84.62 78 GLU A N 1
ATOM 573 C CA . GLU A 1 78 ? -42.232 -9.810 93.562 1.00 84.62 78 GLU A CA 1
ATOM 574 C C . GLU A 1 78 ? -41.945 -10.298 92.136 1.00 84.62 78 GLU A C 1
ATOM 576 O O . GLU A 1 78 ? -41.199 -9.678 91.381 1.00 84.62 78 GLU A O 1
ATOM 581 N N . THR A 1 79 ? -42.592 -11.390 91.732 1.00 83.88 79 THR A N 1
ATOM 582 C CA . THR A 1 79 ? -42.442 -11.979 90.397 1.00 83.88 79 THR A CA 1
ATOM 583 C C . THR A 1 79 ? -43.120 -11.125 89.322 1.00 83.88 79 THR A C 1
ATOM 585 O O . THR A 1 79 ? -42.610 -10.976 88.204 1.00 83.88 79 THR A O 1
ATOM 588 N N . VAL A 1 80 ? -44.262 -10.527 89.671 1.00 82.69 80 VAL A N 1
ATOM 589 C CA . VAL A 1 80 ? -44.968 -9.545 88.836 1.00 82.69 80 VAL A CA 1
ATOM 590 C C . VAL A 1 80 ? -44.077 -8.323 88.606 1.00 82.69 80 VAL A C 1
ATOM 592 O O . VAL A 1 80 ? -43.952 -7.851 87.474 1.00 82.69 80 VAL A O 1
ATOM 595 N N . GLU A 1 81 ? -43.400 -7.850 89.653 1.00 84.06 81 GLU A N 1
ATOM 596 C CA . GLU A 1 81 ? -42.515 -6.689 89.568 1.00 84.06 81 GLU A CA 1
ATOM 597 C C . GLU A 1 81 ? -41.210 -6.989 88.815 1.00 84.06 81 GLU A C 1
ATOM 599 O O . GLU A 1 81 ? -40.792 -6.194 87.973 1.00 84.06 81 GLU A O 1
ATOM 604 N N . LEU A 1 82 ? -40.616 -8.172 88.994 1.00 84.44 82 LEU A N 1
ATOM 605 C CA . LEU A 1 82 ? -39.478 -8.611 88.179 1.00 84.44 82 LEU A CA 1
ATOM 606 C C . LEU A 1 82 ? -39.836 -8.638 86.685 1.00 84.44 82 LEU A C 1
ATOM 608 O O . LEU A 1 82 ? -39.085 -8.142 85.845 1.00 84.44 82 LEU A O 1
ATOM 612 N N . SER A 1 83 ? -41.016 -9.162 86.346 1.00 83.56 83 SER A N 1
ATOM 613 C CA . SER A 1 83 ? -41.508 -9.184 84.963 1.00 83.56 83 SER A CA 1
ATOM 614 C C . SER A 1 83 ? -41.714 -7.767 84.409 1.00 83.56 83 SER A C 1
ATOM 616 O O . SER A 1 83 ? -41.424 -7.514 83.238 1.00 83.56 83 SER A O 1
ATOM 618 N N . ARG A 1 84 ? -42.145 -6.816 85.254 1.00 85.69 84 ARG A N 1
ATOM 619 C CA . ARG A 1 84 ? -42.248 -5.387 84.905 1.00 85.69 84 ARG A CA 1
ATOM 620 C C . ARG A 1 84 ? -40.882 -4.790 84.592 1.00 85.69 84 ARG A C 1
ATOM 622 O O . ARG A 1 84 ? -40.741 -4.100 83.583 1.00 85.69 84 ARG A O 1
ATOM 629 N N . GLN A 1 85 ? -39.888 -5.054 85.436 1.00 86.06 85 GLN A N 1
ATOM 630 C CA . GLN A 1 85 ? -38.527 -4.547 85.263 1.00 86.06 85 GLN A CA 1
ATOM 631 C C . GLN A 1 85 ? -37.869 -5.111 84.002 1.00 86.06 85 GLN A C 1
ATOM 633 O O . GLN A 1 85 ? -37.259 -4.358 83.241 1.00 86.06 85 GLN A O 1
ATOM 638 N N . ILE A 1 86 ? -38.045 -6.409 83.735 1.00 85.69 86 ILE A N 1
ATOM 639 C CA . ILE A 1 86 ? -37.568 -7.041 82.499 1.00 85.69 86 ILE A CA 1
ATOM 640 C C . ILE A 1 86 ? -38.237 -6.389 81.286 1.00 85.69 86 ILE A C 1
ATOM 642 O O . ILE A 1 86 ? -37.533 -6.001 80.354 1.00 85.69 86 ILE A O 1
ATOM 646 N N . LEU A 1 87 ? -39.564 -6.202 81.311 1.00 84.06 87 LEU A N 1
ATOM 647 C CA . LEU A 1 87 ? -40.285 -5.534 80.226 1.00 84.06 87 LEU A CA 1
ATOM 648 C C . LEU A 1 87 ? -39.716 -4.128 79.989 1.00 84.06 87 LEU A C 1
ATOM 650 O O . LEU A 1 87 ? -39.241 -3.857 78.891 1.00 84.06 87 LEU A O 1
ATOM 654 N N . LEU A 1 88 ? -39.634 -3.277 81.014 1.00 84.69 88 LEU A N 1
ATOM 655 C CA . LEU A 1 88 ? -39.049 -1.932 80.896 1.00 84.69 88 LEU A CA 1
ATOM 656 C C . LEU A 1 88 ? -37.625 -1.946 80.323 1.00 84.69 88 LEU A C 1
ATOM 658 O O . LEU A 1 88 ? -37.327 -1.175 79.412 1.00 84.69 88 LEU A O 1
ATOM 662 N N . GLY A 1 89 ? -36.767 -2.848 80.807 1.00 84.62 89 GLY A N 1
ATOM 663 C CA . GLY A 1 89 ? -35.388 -2.972 80.336 1.00 84.62 89 GLY A CA 1
ATOM 664 C C . GLY A 1 89 ? -35.258 -3.526 78.913 1.00 84.62 89 GLY A C 1
ATOM 665 O O . GLY A 1 89 ? -34.241 -3.302 78.257 1.00 84.62 89 GLY A O 1
ATOM 666 N N . THR A 1 90 ? -36.247 -4.274 78.418 1.00 83.31 90 THR A N 1
ATOM 667 C CA . THR A 1 90 ? -36.309 -4.665 76.999 1.00 83.31 90 THR A CA 1
ATOM 668 C C . THR A 1 90 ? -36.817 -3.518 76.132 1.00 83.31 90 THR A C 1
ATOM 670 O O . THR A 1 90 ? -36.206 -3.228 75.106 1.00 83.31 90 THR A O 1
ATOM 673 N N . LEU A 1 91 ? -37.855 -2.801 76.577 1.00 80.88 91 LEU A N 1
ATOM 674 C CA . LEU A 1 91 ? -38.410 -1.657 75.854 1.00 80.88 91 LEU A CA 1
ATOM 675 C C . LEU A 1 91 ? -37.393 -0.530 75.673 1.00 80.88 91 LEU A C 1
ATOM 677 O O . LEU A 1 91 ? -37.312 0.040 74.587 1.00 80.88 91 LEU A O 1
ATOM 681 N N . SER A 1 92 ? -36.570 -0.257 76.689 1.00 82.38 92 SER A N 1
ATOM 682 C CA . SER A 1 92 ? -35.509 0.748 76.583 1.00 82.38 92 SER A CA 1
ATOM 683 C C . SER A 1 92 ? -34.454 0.387 75.530 1.00 82.38 92 SER A C 1
ATOM 685 O O . SER A 1 92 ? -33.942 1.273 74.858 1.00 82.38 92 SER A O 1
ATOM 687 N N . ARG A 1 93 ? -34.156 -0.907 75.343 1.00 84.00 93 ARG A N 1
ATOM 688 C CA . ARG A 1 93 ? -33.133 -1.393 74.398 1.00 84.00 93 ARG A CA 1
ATOM 689 C C . ARG A 1 93 ? -33.622 -1.510 72.955 1.00 84.00 93 ARG A C 1
ATOM 691 O O . ARG A 1 93 ? -32.811 -1.462 72.035 1.00 84.00 93 ARG A O 1
ATOM 698 N N . LEU A 1 94 ? -34.930 -1.650 72.738 1.00 80.12 94 LEU A N 1
ATOM 699 C CA . LEU A 1 94 ? -35.499 -1.756 71.389 1.00 80.12 94 LEU A CA 1
ATOM 700 C C . LEU A 1 94 ? -35.279 -0.484 70.559 1.00 80.12 94 LEU A C 1
ATOM 702 O O . LEU A 1 94 ? -35.019 -0.580 69.361 1.00 80.12 94 LEU A O 1
ATOM 706 N N . GLY A 1 95 ? -35.344 0.693 71.190 1.00 79.06 95 GLY A N 1
ATOM 707 C CA . GLY A 1 95 ? -35.091 1.970 70.516 1.00 79.06 95 GLY A CA 1
ATOM 708 C C . GLY A 1 95 ? -33.645 2.124 70.034 1.00 79.06 95 GLY A C 1
ATOM 709 O O . GLY A 1 95 ? -33.414 2.663 68.954 1.00 79.06 95 GLY A O 1
ATOM 710 N N . ASP A 1 96 ? -32.678 1.623 70.801 1.00 83.31 96 ASP A N 1
ATOM 711 C CA . ASP A 1 96 ? -31.261 1.627 70.417 1.00 83.31 96 ASP A CA 1
ATOM 712 C C . ASP A 1 96 ? -31.007 0.628 69.286 1.00 83.31 96 ASP A C 1
ATOM 714 O O . ASP A 1 96 ? -30.496 1.000 68.234 1.00 83.31 96 ASP A O 1
ATOM 718 N N . TRP A 1 97 ? -31.499 -0.606 69.429 1.00 82.25 97 TRP A N 1
ATOM 719 C CA . TRP A 1 97 ? -31.346 -1.642 68.406 1.00 82.25 97 TRP A CA 1
ATOM 720 C C . TRP A 1 97 ? -31.946 -1.247 67.048 1.00 82.25 97 TRP A C 1
ATOM 722 O O . TRP A 1 97 ? -31.336 -1.482 66.004 1.00 82.25 97 TRP A O 1
ATOM 732 N N . ALA A 1 98 ? -33.134 -0.632 67.038 1.00 77.69 98 ALA A N 1
ATOM 733 C CA . ALA A 1 98 ? -33.768 -0.180 65.801 1.00 77.69 98 ALA A CA 1
ATOM 734 C C . ALA A 1 98 ? -32.969 0.944 65.118 1.00 77.69 98 ALA A C 1
ATOM 736 O O . ALA A 1 98 ? -32.881 0.969 63.888 1.00 77.69 98 ALA A O 1
ATOM 737 N N . ARG A 1 99 ? -32.364 1.848 65.904 1.00 79.00 99 ARG A N 1
ATOM 738 C CA . ARG A 1 99 ? -31.477 2.902 65.392 1.00 79.00 99 ARG A CA 1
ATOM 739 C C . ARG A 1 99 ? -30.205 2.311 64.798 1.00 79.00 99 ARG A C 1
ATOM 741 O O . ARG A 1 99 ? -29.937 2.571 63.627 1.00 79.00 99 ARG A O 1
ATOM 748 N N . ASP A 1 100 ? -29.515 1.442 65.532 1.00 85.12 100 ASP A N 1
ATOM 749 C CA . ASP A 1 100 ? -28.299 0.771 65.057 1.00 85.12 100 ASP A CA 1
ATOM 750 C C . ASP A 1 100 ? -28.561 -0.000 63.757 1.00 85.12 100 ASP A C 1
ATOM 752 O O . ASP A 1 100 ? -27.776 0.041 62.806 1.00 85.12 100 ASP A O 1
ATOM 756 N N . ARG A 1 101 ? -29.711 -0.683 63.670 1.00 86.44 101 ARG A N 1
ATOM 757 C CA . ARG A 1 101 ? -30.081 -1.450 62.476 1.00 86.44 101 ARG A CA 1
ATOM 758 C C . ARG A 1 101 ? -30.352 -0.559 61.266 1.00 86.44 101 ARG A C 1
ATOM 760 O O . ARG A 1 101 ? -29.992 -0.932 60.149 1.00 86.44 101 ARG A O 1
ATOM 767 N N . LEU A 1 102 ? -30.965 0.600 61.481 1.00 83.50 102 LEU A N 1
ATOM 768 C CA . LEU A 1 102 ? -31.233 1.581 60.435 1.00 83.50 102 LEU A CA 1
ATOM 769 C C . LEU A 1 102 ? -29.951 2.291 59.974 1.00 83.50 102 LEU A C 1
ATOM 771 O O . LEU A 1 102 ? -29.789 2.539 58.780 1.00 83.50 102 LEU A O 1
ATOM 775 N N . GLU A 1 103 ? -29.018 2.573 60.881 1.00 89.94 103 GLU A N 1
ATOM 776 C CA . GLU A 1 103 ? -27.698 3.112 60.533 1.00 89.94 103 GLU A CA 1
ATOM 777 C C . GLU A 1 103 ? -26.868 2.113 59.720 1.00 89.94 103 GLU A C 1
ATOM 779 O O . GLU A 1 103 ? -26.299 2.491 58.694 1.00 89.94 103 GLU A O 1
ATOM 784 N N . LEU A 1 104 ? -26.878 0.829 60.097 1.00 91.44 104 LEU A N 1
ATOM 785 C CA . LEU A 1 104 ? -26.258 -0.243 59.310 1.00 91.44 104 LEU A CA 1
ATOM 786 C C . LEU A 1 104 ? -26.856 -0.336 57.900 1.00 91.44 104 LEU A C 1
ATOM 788 O O . LEU A 1 104 ? -26.107 -0.393 56.926 1.00 91.44 104 LEU A O 1
ATOM 792 N N . ALA A 1 105 ? -28.186 -0.292 57.776 1.00 89.44 105 ALA A N 1
ATOM 793 C CA . ALA A 1 105 ? -28.854 -0.322 56.474 1.00 89.44 105 ALA A CA 1
ATOM 794 C C . ALA A 1 105 ? -28.456 0.879 55.597 1.00 89.44 105 ALA A C 1
ATOM 796 O O . ALA A 1 105 ? -28.121 0.706 54.427 1.00 89.44 105 ALA A O 1
ATOM 797 N N . ARG A 1 106 ? -28.402 2.088 56.172 1.00 89.69 106 ARG A N 1
ATOM 798 C CA . ARG A 1 106 ? -27.945 3.294 55.458 1.00 89.69 106 ARG A CA 1
ATOM 799 C C . ARG A 1 106 ? -26.484 3.190 55.019 1.00 89.69 106 ARG A C 1
ATOM 801 O O . ARG A 1 106 ? -26.151 3.606 53.912 1.00 89.69 106 ARG A O 1
ATOM 808 N N . ALA A 1 107 ? -25.610 2.640 55.861 1.00 93.38 107 ALA A N 1
ATOM 809 C CA . ALA A 1 107 ? -24.208 2.429 55.507 1.00 93.38 107 ALA A CA 1
ATOM 810 C C . ALA A 1 107 ? -24.059 1.422 54.351 1.00 93.38 107 ALA A C 1
ATOM 812 O O . ALA A 1 107 ? -23.260 1.643 53.437 1.00 93.38 107 ALA A O 1
ATOM 813 N N . GLU A 1 108 ? -24.853 0.348 54.354 1.00 93.94 108 GLU A N 1
ATOM 814 C CA . GLU A 1 108 ? -24.896 -0.627 53.260 1.00 93.94 108 GLU A CA 1
ATOM 815 C C . GLU A 1 108 ? -25.427 -0.017 51.957 1.00 93.94 108 GLU A C 1
ATOM 817 O O . GLU A 1 108 ? -24.828 -0.237 50.902 1.00 93.94 108 GLU A O 1
ATOM 822 N N . GLU A 1 109 ? -26.488 0.792 52.009 1.00 91.44 109 GLU A N 1
ATOM 823 C CA . GLU A 1 109 ? -27.005 1.510 50.837 1.00 91.44 109 GLU A CA 1
ATOM 824 C C . GLU A 1 109 ? -25.942 2.427 50.227 1.00 91.44 109 GLU A C 1
ATOM 826 O O . GLU A 1 109 ? -25.700 2.385 49.018 1.00 91.44 109 GLU A O 1
ATOM 831 N N . LEU A 1 110 ? -25.241 3.193 51.064 1.00 94.75 110 LEU A N 1
ATOM 832 C CA . LEU A 1 110 ? -24.196 4.113 50.619 1.00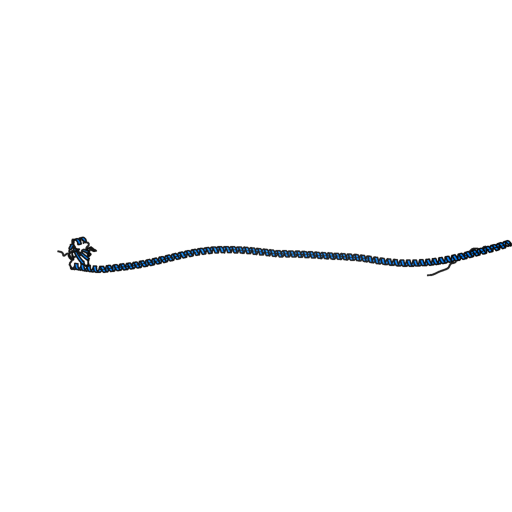 94.75 110 LEU A CA 1
ATOM 833 C C . LEU A 1 110 ? -23.004 3.357 50.006 1.00 94.75 110 LEU A C 1
ATOM 835 O O . LEU A 1 110 ? -22.450 3.773 48.981 1.00 94.75 110 LEU A O 1
ATOM 839 N N . ARG A 1 111 ? -22.655 2.192 50.572 1.00 97.50 111 ARG A N 1
ATOM 840 C CA . ARG A 1 111 ? -21.656 1.269 50.010 1.00 97.50 111 ARG A CA 1
ATOM 841 C C . ARG A 1 111 ? -22.088 0.764 48.633 1.00 97.50 111 ARG A C 1
ATOM 843 O O . ARG A 1 111 ? -21.312 0.877 47.683 1.00 97.50 111 ARG A O 1
ATOM 850 N N . LEU A 1 112 ? -23.314 0.259 48.502 1.00 96.56 112 LEU A N 1
ATOM 851 C CA . LEU A 1 112 ? -23.850 -0.252 47.235 1.00 96.56 112 LEU A CA 1
ATOM 852 C C . LEU A 1 112 ? -23.941 0.841 46.169 1.00 96.56 112 LEU A C 1
ATOM 854 O O . LEU A 1 112 ? -23.654 0.591 44.997 1.00 96.56 112 LEU A O 1
ATOM 858 N N . GLU A 1 113 ? -24.297 2.064 46.549 1.00 95.94 113 GLU A N 1
ATOM 859 C CA . GLU A 1 113 ? -24.337 3.181 45.613 1.00 95.94 113 GLU A CA 1
ATOM 860 C C . GLU A 1 113 ? -22.934 3.557 45.114 1.00 95.94 113 GLU A C 1
ATOM 862 O O . GLU A 1 113 ? -22.745 3.798 43.917 1.00 95.94 113 GLU A O 1
ATOM 867 N N . SER A 1 114 ? -21.925 3.522 45.991 1.00 96.06 114 SER A N 1
ATOM 868 C CA . SER A 1 114 ? -20.528 3.722 45.589 1.00 96.06 114 SER A CA 1
ATOM 869 C C . SER A 1 114 ? -20.043 2.640 44.612 1.00 96.06 114 SER A C 1
ATOM 871 O O . SER A 1 114 ? -19.402 2.956 43.605 1.00 96.06 114 SER A O 1
ATOM 873 N N . GLU A 1 115 ? -20.421 1.376 44.836 1.00 96.56 115 GLU A N 1
ATOM 874 C CA . GLU A 1 115 ? -20.105 0.265 43.933 1.00 96.56 115 GLU A CA 1
ATOM 875 C C . GLU A 1 115 ? -20.804 0.432 42.580 1.00 96.56 115 GLU A C 1
ATOM 877 O O . GLU A 1 115 ? -20.159 0.287 41.539 1.00 96.56 115 GLU A O 1
ATOM 882 N N . ARG A 1 116 ? -22.085 0.825 42.571 1.00 97.00 116 ARG A N 1
ATOM 883 C CA . ARG A 1 116 ? -22.829 1.127 41.336 1.00 97.00 116 ARG A CA 1
ATOM 884 C C . ARG A 1 116 ? -22.157 2.233 40.527 1.00 97.00 116 ARG A C 1
ATOM 886 O O . ARG A 1 116 ? -21.977 2.070 39.321 1.00 97.00 116 ARG A O 1
ATOM 893 N N . ARG A 1 117 ? -21.726 3.324 41.173 1.00 97.25 117 ARG A N 1
ATOM 894 C CA . ARG A 1 117 ? -20.988 4.410 40.499 1.00 97.25 117 ARG A CA 1
ATOM 895 C C . ARG A 1 117 ? -19.653 3.924 39.934 1.00 97.25 117 ARG A C 1
ATOM 897 O O . ARG A 1 117 ? -19.297 4.305 38.820 1.00 97.25 117 ARG A O 1
ATOM 904 N N . ARG A 1 118 ? -18.938 3.055 40.657 1.00 97.50 118 ARG A N 1
ATOM 905 C CA . ARG A 1 118 ? -17.676 2.458 40.187 1.00 97.50 118 ARG A CA 1
ATOM 906 C C . ARG A 1 118 ? -17.879 1.539 38.981 1.00 97.50 118 ARG A C 1
ATOM 908 O O . ARG A 1 118 ? -17.080 1.568 38.051 1.00 97.50 118 ARG A O 1
ATOM 915 N N . ILE A 1 119 ? -18.940 0.735 38.978 1.00 97.75 119 ILE A N 1
ATOM 916 C CA . ILE A 1 119 ? -19.286 -0.128 37.840 1.00 97.75 119 ILE A CA 1
ATOM 917 C C . ILE A 1 119 ? -19.684 0.726 36.633 1.00 97.75 119 ILE A C 1
ATOM 919 O O . ILE A 1 119 ? -19.206 0.475 35.528 1.00 97.75 119 ILE A O 1
ATOM 923 N N . ALA A 1 120 ? -20.491 1.770 36.838 1.00 97.25 120 ALA A N 1
ATOM 924 C CA . ALA A 1 120 ? -20.880 2.689 35.773 1.00 97.25 120 ALA A CA 1
ATOM 925 C C . ALA A 1 120 ? -19.656 3.379 35.145 1.00 97.25 120 ALA A C 1
ATOM 927 O O . ALA A 1 120 ? -19.512 3.368 33.921 1.00 97.25 120 ALA A O 1
ATOM 928 N N . SER A 1 121 ? -18.730 3.900 35.957 1.00 97.38 121 SER A N 1
ATOM 929 C CA . SER A 1 121 ? -17.508 4.534 35.443 1.00 97.38 121 SER A CA 1
ATOM 930 C C . SER A 1 121 ? -16.601 3.547 34.705 1.00 97.38 121 SER A C 1
ATOM 932 O O . SER A 1 121 ? -16.067 3.876 33.644 1.00 97.38 121 SER A O 1
ATOM 934 N N . TRP A 1 122 ? -16.472 2.318 35.212 1.00 97.12 122 TRP A N 1
ATOM 935 C CA . TRP A 1 122 ? -15.728 1.262 34.533 1.00 97.12 122 TRP A CA 1
ATOM 936 C C . TRP A 1 122 ? -16.363 0.897 33.185 1.00 97.12 122 TRP A C 1
ATOM 938 O O . TRP A 1 122 ? -15.656 0.850 32.181 1.00 97.12 122 TRP A O 1
ATOM 948 N N . SER A 1 123 ? -17.689 0.739 33.127 1.00 97.00 123 SER A N 1
ATOM 949 C CA . SER A 1 123 ? -18.406 0.440 31.880 1.00 97.00 123 SER A CA 1
ATOM 950 C C . SER A 1 123 ? -18.244 1.544 30.828 1.00 97.00 123 SER A C 1
ATOM 952 O O . SER A 1 123 ? -17.992 1.250 29.661 1.00 97.00 123 SER A O 1
ATOM 954 N N . ALA A 1 124 ? -18.280 2.816 31.241 1.00 97.19 124 ALA A N 1
ATOM 955 C CA . ALA A 1 124 ? -18.045 3.946 30.348 1.00 97.19 124 ALA A CA 1
ATOM 956 C C . ALA A 1 124 ? -16.609 3.952 29.794 1.00 97.19 124 ALA A C 1
ATOM 958 O O . ALA A 1 124 ? -16.401 4.247 28.617 1.00 97.19 124 ALA A O 1
ATOM 959 N N . ASN A 1 125 ? -15.618 3.585 30.616 1.00 97.44 125 ASN A N 1
ATOM 960 C CA . ASN A 1 125 ? -14.225 3.456 30.183 1.00 97.44 125 ASN A CA 1
ATOM 961 C C . ASN A 1 125 ? -14.053 2.309 29.176 1.00 97.44 125 ASN A C 1
ATOM 963 O O . ASN A 1 125 ? -13.419 2.496 28.140 1.00 97.44 125 ASN A O 1
ATOM 967 N N . VAL A 1 126 ? -14.663 1.148 29.439 1.00 97.44 126 VAL A N 1
ATOM 968 C CA . VAL A 1 126 ? -14.646 0.007 28.510 1.00 97.44 126 VAL A CA 1
ATOM 969 C C . VAL A 1 126 ? -15.261 0.397 27.166 1.00 97.44 126 VAL A C 1
ATOM 971 O O . VAL A 1 126 ? -14.599 0.241 26.145 1.00 97.44 126 VAL A O 1
ATOM 974 N N . GLN A 1 127 ? -16.442 1.021 27.153 1.00 97.06 127 GLN A N 1
ATOM 975 C CA . GLN A 1 127 ? -17.067 1.493 25.910 1.00 97.06 127 GLN A CA 1
ATOM 976 C C . GLN A 1 127 ? -16.206 2.523 25.164 1.00 97.06 127 GLN A C 1
ATOM 978 O O . GLN A 1 127 ? -16.147 2.517 23.936 1.00 97.06 127 GLN A O 1
ATOM 983 N N . ALA A 1 128 ? -15.527 3.426 25.879 1.00 95.56 128 ALA A N 1
ATOM 984 C CA . ALA A 1 128 ? -14.613 4.380 25.254 1.00 95.56 128 ALA A CA 1
ATOM 985 C C . ALA A 1 128 ? -13.416 3.673 24.594 1.00 95.56 128 ALA A C 1
ATOM 987 O O . ALA A 1 128 ? -13.034 4.026 23.478 1.00 95.56 128 ALA A O 1
ATOM 988 N N . ARG A 1 129 ? -12.859 2.644 25.248 1.00 95.62 129 ARG A N 1
ATOM 989 C CA . ARG A 1 129 ? -11.784 1.814 24.685 1.00 95.62 129 ARG A CA 1
ATOM 990 C C . ARG A 1 129 ? -12.255 1.015 23.477 1.00 95.62 129 ARG A C 1
ATOM 992 O O . ARG A 1 129 ? -11.539 0.985 22.486 1.00 95.62 129 ARG A O 1
ATOM 999 N N . GLU A 1 130 ? -13.446 0.425 23.526 1.00 96.00 130 GLU A N 1
ATOM 1000 C CA . GLU A 1 130 ? -14.034 -0.307 22.397 1.00 96.00 130 GLU A CA 1
ATOM 1001 C C . GLU A 1 130 ? -14.204 0.593 21.170 1.00 96.00 130 GLU A C 1
ATOM 1003 O O . GLU A 1 130 ? -13.781 0.218 20.079 1.00 96.00 130 GLU A O 1
ATOM 1008 N N . ARG A 1 131 ? -14.721 1.819 21.347 1.00 95.38 131 ARG A N 1
ATOM 1009 C CA . ARG A 1 131 ? -14.791 2.808 20.254 1.00 95.38 131 ARG A CA 1
ATOM 1010 C C . ARG A 1 131 ? -13.404 3.176 19.723 1.00 95.38 131 ARG A C 1
ATOM 1012 O O . ARG A 1 131 ? -13.231 3.293 18.515 1.00 95.38 131 ARG A O 1
ATOM 1019 N N . GLY A 1 132 ? -12.416 3.331 20.608 1.00 95.50 132 GLY A N 1
ATOM 1020 C CA . GLY A 1 132 ? -11.028 3.587 20.215 1.00 95.50 132 GLY A CA 1
ATOM 1021 C C . GLY A 1 132 ? -10.420 2.445 19.395 1.00 95.50 132 GLY A C 1
ATOM 1022 O O . GLY A 1 132 ? -9.789 2.694 18.371 1.00 95.50 132 GLY A O 1
ATOM 1023 N N . VAL A 1 133 ? -10.650 1.192 19.800 1.00 96.56 133 VAL A N 1
ATOM 1024 C CA . VAL A 1 133 ? -10.196 -0.001 19.066 1.00 96.56 133 VAL A CA 1
ATOM 1025 C C . VAL A 1 133 ? -10.895 -0.114 17.714 1.00 96.56 133 VAL A C 1
ATOM 1027 O O . VAL A 1 133 ? -10.219 -0.363 16.720 1.00 96.56 133 VAL A O 1
ATOM 1030 N N . ALA A 1 134 ? -12.208 0.122 17.649 1.00 95.19 134 ALA A N 1
ATOM 1031 C CA . ALA A 1 134 ? -12.947 0.126 16.388 1.00 95.19 134 ALA A CA 1
ATOM 1032 C C . ALA A 1 134 ? -12.396 1.182 15.411 1.00 95.19 134 ALA A C 1
ATOM 1034 O O . ALA A 1 134 ? -12.136 0.868 14.252 1.00 95.19 134 ALA A O 1
ATOM 1035 N N . GLY A 1 135 ? -12.113 2.399 15.894 1.00 95.94 135 GLY A N 1
ATOM 1036 C CA . GLY A 1 135 ? -11.492 3.446 15.077 1.00 95.94 135 GLY A CA 1
ATOM 1037 C C . GLY A 1 135 ? -10.084 3.081 14.588 1.00 95.94 135 GLY A C 1
ATOM 1038 O O . GLY A 1 135 ? -9.733 3.360 13.444 1.00 95.94 135 GLY A O 1
ATOM 1039 N N . LEU A 1 136 ? -9.278 2.405 15.417 1.00 95.69 136 LEU A N 1
ATOM 1040 C CA . LEU A 1 136 ? -7.967 1.890 15.000 1.00 95.69 136 LEU A CA 1
ATOM 1041 C C . LEU A 1 136 ? -8.091 0.788 13.943 1.00 95.69 136 LEU A C 1
ATOM 1043 O O . LEU A 1 136 ? -7.302 0.766 12.999 1.00 95.69 136 LEU A O 1
ATOM 1047 N N . GLN A 1 137 ? -9.066 -0.113 14.075 1.00 96.00 137 GLN A N 1
ATOM 1048 C CA . GLN A 1 137 ? -9.325 -1.160 13.085 1.00 96.00 137 GLN A CA 1
ATOM 1049 C C . GLN A 1 137 ? -9.742 -0.564 11.738 1.00 96.00 137 GLN A C 1
ATOM 1051 O O . GLN A 1 137 ? -9.202 -0.972 10.713 1.00 96.00 137 GLN A O 1
ATOM 1056 N N . GLU A 1 138 ? -10.620 0.440 11.737 1.00 96.12 138 GLU A N 1
ATOM 1057 C CA . GLU A 1 138 ? -11.030 1.153 10.523 1.00 96.12 138 GLU A CA 1
ATOM 1058 C C . GLU A 1 138 ? -9.846 1.879 9.865 1.00 96.12 138 GLU A C 1
ATOM 1060 O O . GLU A 1 138 ? -9.591 1.701 8.675 1.00 96.12 138 GLU A O 1
ATOM 1065 N N . ALA A 1 139 ? -9.034 2.603 10.644 1.00 95.62 139 ALA A N 1
ATOM 1066 C CA . ALA A 1 139 ? -7.817 3.238 10.134 1.00 95.62 139 ALA A CA 1
ATOM 1067 C C . ALA A 1 139 ? -6.817 2.212 9.559 1.00 95.62 139 ALA A C 1
ATOM 1069 O O . ALA A 1 139 ? -6.167 2.454 8.536 1.00 95.62 139 ALA A O 1
ATOM 1070 N N . THR A 1 140 ? -6.714 1.038 10.184 1.00 95.94 140 THR A N 1
ATOM 1071 C CA . THR A 1 140 ? -5.850 -0.052 9.711 1.00 95.94 140 THR A CA 1
ATOM 1072 C C . THR A 1 140 ? -6.389 -0.660 8.412 1.00 95.94 140 THR A C 1
ATOM 1074 O O . THR A 1 140 ? -5.622 -0.900 7.484 1.00 95.94 140 THR A O 1
ATOM 1077 N N . ALA A 1 141 ? -7.706 -0.837 8.286 1.00 96.38 141 ALA A N 1
ATOM 1078 C CA . ALA A 1 141 ? -8.334 -1.304 7.051 1.00 96.38 141 ALA A CA 1
ATOM 1079 C C . ALA A 1 141 ? -8.089 -0.328 5.887 1.00 96.38 141 ALA A C 1
ATOM 1081 O O . ALA A 1 141 ? -7.599 -0.740 4.836 1.00 96.38 141 ALA A O 1
ATOM 1082 N N . VAL A 1 142 ? -8.307 0.974 6.105 1.00 97.12 142 VAL A N 1
ATOM 1083 C CA . VAL A 1 142 ? -8.072 2.018 5.089 1.00 97.12 142 VAL A CA 1
ATOM 1084 C C . VAL A 1 142 ? -6.605 2.066 4.650 1.00 97.12 142 VAL A C 1
ATOM 1086 O O . VAL A 1 142 ? -6.303 2.210 3.464 1.00 97.12 142 VAL A O 1
ATOM 1089 N N . THR A 1 143 ? -5.661 1.931 5.586 1.00 96.06 143 THR A N 1
ATOM 1090 C CA . THR A 1 143 ? -4.231 1.896 5.234 1.00 96.06 143 THR A CA 1
ATOM 1091 C C . THR A 1 143 ? -3.862 0.635 4.454 1.00 96.06 143 THR A C 1
ATOM 1093 O O . THR A 1 143 ? -3.106 0.741 3.489 1.00 96.06 143 THR A O 1
ATOM 1096 N N . HIS A 1 144 ? -4.424 -0.530 4.791 1.00 96.31 144 HIS A N 1
ATOM 1097 C CA . HIS A 1 144 ? -4.237 -1.755 4.009 1.00 96.31 144 HIS A CA 1
ATOM 1098 C C . HIS A 1 144 ? -4.798 -1.645 2.591 1.00 96.31 144 HIS A C 1
ATOM 1100 O O . HIS A 1 144 ? -4.117 -2.045 1.647 1.00 96.31 144 HIS A O 1
ATOM 1106 N N . GLU A 1 145 ? -5.988 -1.067 2.421 1.00 96.56 145 GLU A N 1
ATOM 1107 C CA . GLU A 1 145 ? -6.563 -0.811 1.097 1.00 96.56 145 GLU A CA 1
ATOM 1108 C C . GLU A 1 145 ? -5.675 0.127 0.273 1.00 96.56 145 GLU A C 1
ATOM 1110 O O . GLU A 1 145 ? -5.402 -0.148 -0.898 1.00 96.56 145 GLU A O 1
ATOM 1115 N N . ARG A 1 146 ? -5.139 1.189 0.892 1.00 96.94 146 ARG A N 1
ATOM 1116 C CA . ARG A 1 146 ? -4.210 2.104 0.215 1.00 96.94 146 ARG A CA 1
ATOM 1117 C C . ARG A 1 146 ? -2.913 1.408 -0.192 1.00 96.94 146 ARG A C 1
ATOM 1119 O O . ARG A 1 146 ? -2.472 1.574 -1.322 1.00 96.94 146 ARG A O 1
ATOM 1126 N N . ILE A 1 147 ? -2.334 0.595 0.693 1.00 97.00 147 ILE A N 1
ATOM 1127 C CA . ILE A 1 147 ? -1.128 -0.193 0.393 1.00 97.00 147 ILE A CA 1
ATOM 1128 C C . ILE A 1 147 ? -1.392 -1.162 -0.764 1.00 97.00 147 ILE A C 1
ATOM 1130 O O . ILE A 1 147 ? -0.551 -1.289 -1.650 1.00 97.00 147 ILE A O 1
ATOM 1134 N N . ALA A 1 148 ? -2.549 -1.827 -0.787 1.00 96.88 148 ALA A N 1
ATOM 1135 C CA . ALA A 1 148 ? -2.916 -2.730 -1.874 1.00 96.88 148 ALA A CA 1
ATOM 1136 C C . ALA A 1 148 ? -3.060 -1.984 -3.214 1.00 96.88 148 ALA A C 1
ATOM 1138 O O . ALA A 1 148 ? -2.556 -2.456 -4.236 1.00 96.88 148 ALA A O 1
ATOM 1139 N N . ALA A 1 149 ? -3.685 -0.803 -3.207 1.00 96.25 149 ALA A N 1
ATOM 1140 C CA . ALA A 1 149 ? -3.802 0.048 -4.389 1.00 96.25 149 ALA A CA 1
ATOM 1141 C C . ALA A 1 149 ? -2.429 0.536 -4.889 1.00 96.25 149 ALA A C 1
ATOM 1143 O O . ALA A 1 149 ? -2.132 0.431 -6.082 1.00 96.25 149 ALA A O 1
ATOM 1144 N N . ASP A 1 150 ? -1.565 0.999 -3.981 1.00 96.81 150 ASP A N 1
ATOM 1145 C CA . ASP A 1 150 ? -0.204 1.437 -4.301 1.00 96.81 150 ASP A CA 1
ATOM 1146 C C . ASP A 1 150 ? 0.641 0.275 -4.852 1.00 96.81 150 ASP A C 1
ATOM 1148 O O . ASP A 1 150 ? 1.356 0.437 -5.844 1.00 96.81 150 ASP A O 1
ATOM 1152 N N . ALA A 1 151 ? 0.518 -0.924 -4.273 1.00 96.62 151 ALA A N 1
ATOM 1153 C CA . ALA A 1 151 ? 1.195 -2.126 -4.753 1.00 96.62 151 ALA A CA 1
ATOM 1154 C C . ALA A 1 151 ? 0.743 -2.519 -6.170 1.00 96.62 151 ALA A C 1
ATOM 1156 O O . ALA A 1 151 ? 1.583 -2.834 -7.015 1.00 96.62 151 ALA A O 1
ATOM 1157 N N . ALA A 1 152 ? -0.559 -2.443 -6.465 1.00 96.44 152 ALA A N 1
ATOM 1158 C CA . ALA A 1 152 ? -1.084 -2.695 -7.807 1.00 96.44 152 ALA A CA 1
ATOM 1159 C C . ALA A 1 152 ? -0.581 -1.655 -8.828 1.00 96.44 152 ALA A C 1
ATOM 1161 O O . ALA A 1 152 ? -0.188 -2.011 -9.943 1.00 96.44 152 ALA A O 1
ATOM 1162 N N . ALA A 1 153 ? -0.526 -0.376 -8.441 1.00 96.62 153 ALA A N 1
ATOM 1163 C CA . ALA A 1 153 ? 0.017 0.687 -9.284 1.00 96.62 153 ALA A CA 1
ATOM 1164 C C . ALA A 1 153 ? 1.518 0.494 -9.564 1.00 96.62 153 ALA A C 1
ATOM 1166 O O . ALA A 1 153 ? 1.967 0.679 -10.699 1.00 96.62 153 ALA A O 1
ATOM 1167 N N . LEU A 1 154 ? 2.296 0.087 -8.556 1.00 96.75 154 LEU A N 1
ATOM 1168 C CA . LEU A 1 154 ? 3.716 -0.232 -8.709 1.00 96.75 154 LEU A CA 1
ATOM 1169 C C . LEU A 1 154 ? 3.937 -1.451 -9.608 1.00 96.75 154 LEU A C 1
ATOM 1171 O O . LEU A 1 154 ? 4.801 -1.396 -10.481 1.00 96.75 154 LEU A O 1
ATOM 1175 N N . ALA A 1 155 ? 3.137 -2.508 -9.457 1.00 97.00 155 ALA A N 1
ATOM 1176 C CA . ALA A 1 155 ? 3.208 -3.685 -10.320 1.00 97.00 155 ALA A CA 1
ATOM 1177 C C . ALA A 1 155 ? 2.933 -3.328 -11.792 1.00 97.00 155 ALA A C 1
ATOM 1179 O O . ALA A 1 155 ? 3.690 -3.725 -12.678 1.00 97.00 155 ALA A O 1
ATOM 1180 N N . SER A 1 156 ? 1.912 -2.502 -12.047 1.00 96.38 156 SER A N 1
ATOM 1181 C CA . SER A 1 156 ? 1.604 -1.996 -13.391 1.00 96.38 156 SER A CA 1
ATOM 1182 C C . SER A 1 156 ? 2.755 -1.165 -13.976 1.00 96.38 156 SER A C 1
ATOM 1184 O O . SER A 1 156 ? 3.174 -1.382 -15.116 1.00 96.38 156 SER A O 1
ATOM 1186 N N . ARG A 1 157 ? 3.353 -0.267 -13.177 1.00 97.06 157 ARG A N 1
ATOM 1187 C CA . ARG A 1 157 ? 4.533 0.511 -13.598 1.00 97.06 157 ARG A CA 1
ATOM 1188 C C . ARG A 1 157 ? 5.744 -0.373 -13.887 1.00 97.06 157 ARG A C 1
ATOM 1190 O O . ARG A 1 157 ? 6.437 -0.124 -14.869 1.00 97.06 157 ARG A O 1
ATOM 1197 N N . ALA A 1 158 ? 5.992 -1.399 -13.075 1.00 96.44 158 ALA A N 1
ATOM 1198 C CA . ALA A 1 158 ? 7.087 -2.339 -13.292 1.00 96.44 158 ALA A CA 1
ATOM 1199 C C . ALA A 1 158 ? 6.901 -3.128 -14.598 1.00 96.44 158 ALA A C 1
ATOM 1201 O O . ALA A 1 158 ? 7.846 -3.265 -15.375 1.00 96.44 158 ALA A O 1
ATOM 1202 N N . GLN A 1 159 ? 5.675 -3.574 -14.887 1.00 96.69 159 GLN A N 1
ATOM 1203 C CA . GLN A 1 159 ? 5.353 -4.240 -16.149 1.00 96.69 159 GLN A CA 1
ATOM 1204 C C . GLN A 1 159 ? 5.556 -3.307 -17.352 1.00 96.69 159 GLN A C 1
ATOM 1206 O O . GLN A 1 159 ? 6.158 -3.712 -18.346 1.00 96.69 159 GLN A O 1
ATOM 1211 N N . ALA A 1 160 ? 5.118 -2.047 -17.255 1.00 96.25 160 ALA A N 1
ATOM 1212 C CA . ALA A 1 160 ? 5.346 -1.047 -18.297 1.00 96.25 160 ALA A CA 1
ATOM 1213 C C . ALA A 1 160 ? 6.842 -0.751 -18.506 1.00 96.25 160 ALA A C 1
ATOM 1215 O O . ALA A 1 160 ? 7.290 -0.621 -19.644 1.00 96.25 160 ALA A O 1
ATOM 1216 N N . HIS A 1 161 ? 7.630 -0.687 -17.428 1.00 96.56 161 HIS A N 1
ATOM 1217 C CA . HIS A 1 161 ? 9.080 -0.506 -17.515 1.00 96.56 161 HIS A CA 1
ATOM 1218 C C . HIS A 1 161 ? 9.754 -1.692 -18.207 1.00 96.56 161 HIS A C 1
ATOM 1220 O O . HIS A 1 161 ? 10.549 -1.493 -19.119 1.00 96.56 161 HIS A O 1
ATOM 1226 N N . SER A 1 162 ? 9.388 -2.920 -17.834 1.00 96.56 162 SER A N 1
ATOM 1227 C CA . SER A 1 162 ? 9.898 -4.130 -18.484 1.00 96.56 162 SER A CA 1
ATOM 1228 C C . SER A 1 162 ? 9.548 -4.163 -19.977 1.00 96.56 162 SER A C 1
ATOM 1230 O O . SER A 1 162 ? 10.418 -4.421 -20.808 1.00 96.56 162 SER A O 1
ATOM 1232 N N . ALA A 1 163 ? 8.311 -3.809 -20.342 1.00 95.94 163 ALA A N 1
ATOM 1233 C CA . ALA A 1 163 ? 7.909 -3.690 -21.742 1.00 95.94 163 ALA A CA 1
ATOM 1234 C C . ALA A 1 163 ? 8.741 -2.629 -22.487 1.00 95.94 163 ALA A C 1
ATOM 1236 O O . ALA A 1 163 ? 9.234 -2.882 -23.587 1.00 95.94 163 ALA A O 1
ATOM 1237 N N . ASN A 1 164 ? 8.974 -1.468 -21.872 1.00 96.19 164 ASN A N 1
ATOM 1238 C CA . ASN A 1 164 ? 9.814 -0.423 -22.455 1.00 96.19 164 ASN A CA 1
ATOM 1239 C C . ASN A 1 164 ? 11.275 -0.861 -22.617 1.00 96.19 164 ASN A C 1
ATOM 1241 O O . ASN A 1 164 ? 11.866 -0.570 -23.653 1.00 96.19 164 ASN A O 1
ATOM 1245 N N . GLU A 1 165 ? 11.851 -1.582 -21.653 1.00 97.19 165 GLU A N 1
ATOM 1246 C CA . GLU A 1 165 ? 13.204 -2.140 -21.772 1.00 97.19 165 GLU A CA 1
ATOM 1247 C C . GLU A 1 165 ? 13.310 -3.121 -22.940 1.00 97.19 165 GLU A C 1
ATOM 1249 O O . GLU A 1 165 ? 14.277 -3.071 -23.700 1.00 97.19 165 GLU A O 1
ATOM 1254 N N . THR A 1 166 ? 12.314 -3.994 -23.122 1.00 96.50 166 THR A N 1
ATOM 1255 C CA . THR A 1 166 ? 12.295 -4.908 -24.276 1.00 96.50 166 THR A CA 1
ATOM 1256 C C . THR A 1 166 ? 12.201 -4.145 -25.596 1.00 96.50 166 THR A C 1
ATOM 1258 O O . THR A 1 166 ? 12.997 -4.388 -26.501 1.00 96.50 166 THR A O 1
ATOM 1261 N N . ALA A 1 167 ? 11.327 -3.137 -25.676 1.00 95.94 167 ALA A N 1
ATOM 1262 C CA . ALA A 1 167 ? 11.197 -2.296 -26.861 1.00 95.94 167 ALA A CA 1
ATOM 1263 C C . ALA A 1 167 ? 12.469 -1.478 -27.151 1.00 95.94 167 ALA A C 1
ATOM 1265 O O . ALA A 1 167 ? 12.787 -1.220 -28.314 1.00 95.94 167 ALA A O 1
ATOM 1266 N N . LEU A 1 168 ? 13.202 -1.060 -26.114 1.00 96.44 168 LEU A N 1
ATOM 1267 C CA . LEU A 1 168 ? 14.477 -0.364 -26.260 1.00 96.44 168 LEU A CA 1
ATOM 1268 C C . LEU A 1 168 ? 15.544 -1.299 -26.838 1.00 96.44 168 LEU A C 1
ATOM 1270 O O . LEU A 1 168 ? 16.172 -0.936 -27.828 1.00 96.44 168 LEU A O 1
ATOM 1274 N N . LYS A 1 169 ? 15.672 -2.521 -26.306 1.00 96.88 169 LYS A N 1
ATOM 1275 C CA . LYS A 1 169 ? 16.585 -3.545 -26.845 1.00 96.88 169 LYS A CA 1
ATOM 1276 C C . LYS A 1 169 ? 16.283 -3.872 -28.307 1.00 96.88 169 LYS A C 1
ATOM 1278 O O . LYS A 1 169 ? 17.200 -3.986 -29.118 1.00 96.88 169 LYS A O 1
ATOM 1283 N N . ASP A 1 170 ? 15.006 -3.965 -28.674 1.00 95.94 170 ASP A N 1
ATOM 1284 C CA . ASP A 1 170 ? 14.607 -4.190 -30.066 1.00 95.94 170 ASP A CA 1
ATOM 1285 C C . ASP A 1 170 ? 14.993 -3.013 -30.969 1.00 95.94 170 ASP A C 1
ATOM 1287 O O . ASP A 1 170 ? 15.488 -3.213 -32.083 1.00 95.94 170 ASP A O 1
ATOM 1291 N N . ARG A 1 171 ? 14.807 -1.774 -30.493 1.00 95.00 171 ARG A N 1
ATOM 1292 C CA . ARG A 1 171 ? 15.240 -0.566 -31.212 1.00 95.00 171 ARG A CA 1
ATOM 1293 C C . ARG A 1 171 ? 16.754 -0.520 -31.372 1.00 95.00 171 ARG A C 1
ATOM 1295 O O . ARG A 1 171 ? 17.212 -0.253 -32.480 1.00 95.00 171 ARG A O 1
ATOM 1302 N N . GLU A 1 172 ? 17.514 -0.820 -30.325 1.00 96.38 172 GLU A N 1
ATOM 1303 C CA . GLU A 1 172 ? 18.977 -0.911 -30.376 1.00 96.38 172 GLU A CA 1
ATOM 1304 C C . GLU A 1 172 ? 19.429 -1.974 -31.383 1.00 96.38 172 GLU A C 1
ATOM 1306 O O . GLU A 1 172 ? 20.283 -1.701 -32.223 1.00 96.38 172 GLU A O 1
ATOM 1311 N N . ALA A 1 173 ? 18.789 -3.147 -31.403 1.00 96.25 173 ALA A N 1
ATOM 1312 C CA . ALA A 1 173 ? 19.079 -4.184 -32.391 1.00 96.25 173 ALA A CA 1
ATOM 1313 C C . ALA A 1 173 ? 18.753 -3.741 -33.830 1.00 96.25 173 ALA A C 1
ATOM 1315 O O . ALA A 1 173 ? 19.477 -4.080 -34.768 1.00 96.25 173 ALA A O 1
ATOM 1316 N N . ILE A 1 174 ? 17.672 -2.979 -34.037 1.00 95.81 174 ILE A N 1
ATOM 1317 C CA . ILE A 1 174 ? 17.344 -2.395 -35.347 1.00 95.81 174 ILE A CA 1
ATOM 1318 C C . ILE A 1 174 ? 18.403 -1.373 -35.766 1.00 95.81 174 ILE A C 1
ATOM 1320 O O . ILE A 1 174 ? 18.820 -1.391 -36.925 1.00 95.81 174 ILE A O 1
ATOM 1324 N N . VAL A 1 175 ? 18.823 -0.496 -34.852 1.00 96.38 175 VAL A N 1
ATOM 1325 C CA . VAL A 1 175 ? 19.861 0.508 -35.115 1.00 96.38 175 VAL A CA 1
ATOM 1326 C C . VAL A 1 175 ? 21.181 -0.180 -35.450 1.00 96.38 175 VAL A C 1
ATOM 1328 O O . VAL A 1 175 ? 21.707 0.076 -36.527 1.00 96.38 175 VAL A O 1
ATOM 1331 N N . GLY A 1 176 ? 21.628 -1.150 -34.649 1.00 96.38 176 GLY A N 1
ATOM 1332 C CA . GLY A 1 176 ? 22.851 -1.908 -34.928 1.00 96.38 176 GLY A CA 1
ATOM 1333 C C . GLY A 1 176 ? 22.813 -2.634 -36.279 1.00 96.38 176 GLY A C 1
ATOM 1334 O O . GLY A 1 176 ? 23.792 -2.622 -37.021 1.00 96.38 176 GLY A O 1
ATOM 1335 N N . ARG A 1 177 ? 21.659 -3.197 -36.680 1.00 95.31 177 ARG A N 1
ATOM 1336 C CA . ARG A 1 177 ? 21.488 -3.765 -38.034 1.00 95.31 177 ARG A CA 1
ATOM 1337 C C . ARG A 1 177 ? 21.587 -2.709 -39.136 1.00 95.31 177 ARG A C 1
ATOM 1339 O O . ARG A 1 177 ? 22.137 -2.994 -40.197 1.00 95.31 177 ARG A O 1
ATOM 1346 N N . ARG A 1 178 ? 21.033 -1.512 -38.919 1.00 95.06 178 ARG A N 1
ATOM 1347 C CA . ARG A 1 178 ? 21.117 -0.402 -39.883 1.00 95.06 178 ARG A CA 1
ATOM 1348 C C . ARG A 1 178 ? 22.541 0.121 -40.005 1.00 95.06 178 ARG A C 1
ATOM 1350 O O . ARG A 1 178 ? 22.988 0.318 -41.126 1.00 95.06 178 ARG A O 1
ATOM 1357 N N . GLU A 1 179 ? 23.244 0.291 -38.893 1.00 95.25 179 GLU A N 1
ATOM 1358 C CA . GLU A 1 179 ? 24.649 0.707 -38.868 1.00 95.25 179 GLU A CA 1
ATOM 1359 C C . GLU A 1 179 ? 25.537 -0.308 -39.590 1.00 95.25 179 GLU A C 1
ATOM 1361 O O . GLU A 1 179 ? 26.301 0.074 -40.471 1.00 95.25 179 GLU A O 1
ATOM 1366 N N . ALA A 1 180 ? 25.361 -1.607 -39.327 1.00 94.75 180 ALA A N 1
ATOM 1367 C CA . ALA A 1 180 ? 26.078 -2.656 -40.051 1.00 94.75 180 ALA A CA 1
ATOM 1368 C C . ALA A 1 180 ? 25.780 -2.637 -41.563 1.00 94.75 180 ALA A C 1
ATOM 1370 O O . ALA A 1 180 ? 26.688 -2.792 -42.379 1.00 94.75 180 ALA A O 1
ATOM 1371 N N . ALA A 1 181 ? 24.522 -2.412 -41.957 1.00 94.88 181 ALA A N 1
ATOM 1372 C CA . ALA A 1 181 ? 24.146 -2.300 -43.366 1.00 94.88 181 ALA A CA 1
ATOM 1373 C C . ALA A 1 181 ? 24.735 -1.048 -44.038 1.00 94.88 181 ALA A C 1
ATOM 1375 O O . ALA A 1 181 ? 25.115 -1.111 -45.206 1.00 94.88 181 ALA A O 1
ATOM 1376 N N . VAL A 1 182 ? 24.814 0.079 -43.322 1.00 95.25 182 VAL A N 1
ATOM 1377 C CA . VAL A 1 182 ? 25.484 1.296 -43.803 1.00 95.25 182 VAL A CA 1
ATOM 1378 C C . VAL A 1 182 ? 26.979 1.039 -43.964 1.00 95.25 182 VAL A C 1
ATOM 1380 O O . VAL A 1 182 ? 27.484 1.254 -45.059 1.00 95.25 182 VAL A O 1
ATOM 1383 N N . GLY A 1 183 ? 27.650 0.469 -42.959 1.00 94.69 183 GLY A N 1
ATOM 1384 C CA . GLY A 1 183 ? 29.072 0.126 -43.051 1.00 94.69 183 GLY A CA 1
ATOM 1385 C C . GLY A 1 183 ? 29.384 -0.845 -44.198 1.00 94.69 183 GLY A C 1
ATOM 1386 O O . GLY A 1 183 ? 30.372 -0.670 -44.904 1.00 94.69 183 GLY A O 1
ATOM 1387 N N . SER A 1 184 ? 28.506 -1.823 -44.463 1.00 94.06 184 SER A N 1
ATOM 1388 C CA . SER A 1 184 ? 28.627 -2.703 -45.638 1.00 94.06 184 SER A CA 1
ATOM 1389 C C . SER A 1 184 ? 28.512 -1.927 -46.952 1.00 94.06 184 SER A C 1
ATOM 1391 O O . SER A 1 184 ? 29.297 -2.153 -47.867 1.00 94.06 184 SER A O 1
ATOM 1393 N N . ARG A 1 185 ? 27.555 -0.995 -47.055 1.00 93.56 185 ARG A N 1
ATOM 1394 C CA . ARG A 1 185 ? 27.377 -0.159 -48.254 1.00 93.56 185 ARG A CA 1
ATOM 1395 C C . ARG A 1 185 ? 28.537 0.805 -48.470 1.00 93.56 185 ARG A C 1
ATOM 1397 O O . ARG A 1 185 ? 28.900 1.038 -49.616 1.00 93.56 185 ARG A O 1
ATOM 1404 N N . GLU A 1 186 ? 29.099 1.360 -47.401 1.00 94.31 186 GLU A N 1
ATOM 1405 C CA . GLU A 1 186 ? 30.289 2.214 -47.463 1.00 94.31 186 GLU A CA 1
ATOM 1406 C C . GLU A 1 186 ? 31.501 1.413 -47.947 1.00 94.31 186 GLU A C 1
ATOM 1408 O O . GLU A 1 186 ? 32.144 1.820 -48.909 1.00 94.31 186 GLU A O 1
ATOM 1413 N N . ALA A 1 187 ? 31.739 0.216 -47.401 1.00 93.88 187 ALA A N 1
ATOM 1414 C CA . ALA A 1 187 ? 32.804 -0.667 -47.879 1.00 93.88 187 ALA A CA 1
ATOM 1415 C C . ALA A 1 187 ? 32.606 -1.095 -49.351 1.00 93.88 187 ALA A C 1
ATOM 1417 O O . ALA A 1 187 ? 33.557 -1.132 -50.138 1.00 93.88 187 ALA A O 1
ATOM 1418 N N . GLU A 1 188 ? 31.370 -1.394 -49.763 1.00 94.25 188 GLU A N 1
ATOM 1419 C CA . GLU A 1 188 ? 31.031 -1.656 -51.169 1.00 94.25 188 GLU A CA 1
ATOM 1420 C C . GLU A 1 188 ? 31.262 -0.427 -52.064 1.00 94.25 188 GLU A C 1
ATOM 1422 O O . GLU A 1 188 ? 31.729 -0.565 -53.194 1.00 94.25 188 GLU A O 1
ATOM 1427 N N . ALA A 1 189 ? 30.952 0.779 -51.586 1.00 93.56 189 ALA A N 1
ATOM 1428 C CA . ALA A 1 189 ? 31.196 2.011 -52.328 1.00 93.56 189 ALA A CA 1
ATOM 1429 C C . ALA A 1 189 ? 32.697 2.288 -52.472 1.00 93.56 189 ALA A C 1
ATOM 1431 O O . ALA A 1 189 ? 33.150 2.568 -53.579 1.00 93.56 189 ALA A O 1
ATOM 1432 N N . ASP A 1 190 ? 33.478 2.132 -51.404 1.00 94.31 190 ASP A N 1
ATOM 1433 C CA . ASP A 1 190 ? 34.931 2.313 -51.431 1.00 94.31 190 ASP A CA 1
ATOM 1434 C C . ASP A 1 190 ? 35.601 1.318 -52.381 1.00 94.31 190 ASP A C 1
ATOM 1436 O O . ASP A 1 190 ? 36.439 1.694 -53.203 1.00 94.31 190 ASP A O 1
ATOM 1440 N N . THR A 1 191 ? 35.194 0.046 -52.330 1.00 93.69 191 THR A N 1
ATOM 1441 C CA . THR A 1 191 ? 35.703 -0.970 -53.265 1.00 93.69 191 THR A CA 1
ATOM 1442 C C . THR A 1 191 ? 35.343 -0.645 -54.714 1.00 93.69 191 THR A C 1
ATOM 1444 O O . THR A 1 191 ? 36.210 -0.773 -55.581 1.00 93.69 191 THR A O 1
ATOM 1447 N N . ARG A 1 192 ? 34.125 -0.156 -54.990 1.00 94.12 192 ARG A N 1
ATOM 1448 C CA . ARG A 1 192 ? 33.746 0.334 -56.327 1.00 94.12 192 ARG A CA 1
ATOM 1449 C C . ARG A 1 192 ? 34.573 1.537 -56.758 1.00 94.12 192 ARG A C 1
ATOM 1451 O O . ARG A 1 192 ? 35.080 1.524 -57.867 1.00 94.12 192 ARG A O 1
ATOM 1458 N N . ILE A 1 193 ? 34.785 2.527 -55.892 1.00 94.62 193 ILE A N 1
ATOM 1459 C CA . ILE A 1 193 ? 35.616 3.702 -56.201 1.00 94.62 193 ILE A CA 1
ATOM 1460 C C . ILE A 1 193 ? 37.041 3.274 -56.574 1.00 94.62 193 ILE A C 1
ATOM 1462 O O . ILE A 1 193 ? 37.611 3.787 -57.538 1.00 94.62 193 ILE A O 1
ATOM 1466 N N . VAL A 1 194 ? 37.620 2.316 -55.842 1.00 94.44 194 VAL A N 1
ATOM 1467 C CA . VAL A 1 194 ? 38.948 1.765 -56.157 1.00 94.44 194 VAL A CA 1
ATOM 1468 C C . VAL A 1 194 ? 38.939 1.034 -57.503 1.00 94.44 194 VAL A C 1
ATOM 1470 O O . VAL A 1 194 ? 39.856 1.233 -58.301 1.00 94.44 194 VAL A O 1
ATOM 1473 N N . GLN A 1 195 ? 37.916 0.221 -57.778 1.00 93.56 195 GLN A N 1
ATOM 1474 C CA . GLN A 1 195 ? 37.769 -0.486 -59.056 1.00 93.56 195 GLN A CA 1
ATOM 1475 C C . GLN A 1 195 ? 37.581 0.477 -60.233 1.00 93.56 195 GLN A C 1
ATOM 1477 O O . GLN A 1 195 ? 38.272 0.333 -61.238 1.00 93.56 195 GLN A O 1
ATOM 1482 N N . ASP A 1 196 ? 36.714 1.478 -60.097 1.00 93.62 196 ASP A N 1
ATOM 1483 C CA . ASP A 1 196 ? 36.450 2.495 -61.116 1.00 93.62 196 ASP A CA 1
ATOM 1484 C C . ASP A 1 196 ? 37.709 3.314 -61.403 1.00 93.62 196 ASP A C 1
ATOM 1486 O O . ASP A 1 196 ? 38.036 3.571 -62.562 1.00 93.62 196 ASP A O 1
ATOM 1490 N N . ARG A 1 197 ? 38.473 3.669 -60.362 1.00 93.88 197 ARG A N 1
ATOM 1491 C CA . ARG A 1 197 ? 39.753 4.364 -60.522 1.00 93.88 197 ARG A CA 1
ATOM 1492 C C . ARG A 1 197 ? 40.788 3.496 -61.233 1.00 93.88 197 ARG A C 1
ATOM 1494 O O . ARG A 1 197 ? 41.439 3.979 -62.152 1.00 93.88 197 ARG A O 1
ATOM 1501 N N . ALA A 1 198 ? 40.902 2.222 -60.864 1.00 94.12 198 ALA A N 1
ATOM 1502 C CA . ALA A 1 198 ? 41.795 1.288 -61.546 1.00 94.12 198 ALA A CA 1
ATOM 1503 C C . ALA A 1 198 ? 41.386 1.066 -63.015 1.00 94.12 198 ALA A C 1
ATOM 1505 O O . ALA A 1 198 ? 42.246 1.014 -63.893 1.00 94.12 198 ALA A O 1
ATOM 1506 N N . ALA A 1 199 ? 40.083 0.971 -63.297 1.00 93.50 199 ALA A N 1
ATOM 1507 C CA . ALA A 1 199 ? 39.555 0.857 -64.652 1.00 93.50 199 ALA A CA 1
ATOM 1508 C C . ALA A 1 199 ? 39.845 2.120 -65.476 1.00 93.50 199 ALA A C 1
ATOM 1510 O O . ALA A 1 199 ? 40.299 2.016 -66.616 1.00 93.50 199 ALA A O 1
ATOM 1511 N N . PHE A 1 200 ? 39.651 3.304 -64.893 1.00 93.06 200 PHE A N 1
ATOM 1512 C CA . PHE A 1 200 ? 40.001 4.576 -65.520 1.00 93.06 200 PHE A CA 1
ATOM 1513 C C . PHE A 1 200 ? 41.502 4.668 -65.818 1.00 93.06 200 PHE A C 1
ATOM 1515 O O . PHE A 1 200 ? 41.884 4.960 -66.951 1.00 93.06 200 PHE A O 1
ATOM 1522 N N . ASP A 1 201 ? 42.358 4.346 -64.845 1.00 94.06 201 ASP A N 1
ATOM 1523 C CA . ASP A 1 201 ? 43.813 4.346 -65.025 1.00 94.06 201 ASP A CA 1
ATOM 1524 C C . ASP A 1 201 ? 44.246 3.358 -66.124 1.00 94.06 201 ASP A C 1
ATOM 1526 O O . ASP A 1 201 ? 45.144 3.667 -66.912 1.00 94.06 201 ASP A O 1
ATOM 1530 N N . ALA A 1 202 ? 43.581 2.203 -66.241 1.00 93.00 202 ALA A N 1
ATOM 1531 C CA . ALA A 1 202 ? 43.821 1.239 -67.315 1.00 93.00 202 ALA A CA 1
ATOM 1532 C C . ALA A 1 202 ? 43.416 1.778 -68.699 1.00 93.00 202 ALA A C 1
ATOM 1534 O O . ALA A 1 202 ? 44.158 1.582 -69.665 1.00 93.00 202 ALA A O 1
ATOM 1535 N N . VAL A 1 203 ? 42.282 2.484 -68.805 1.00 94.00 203 VAL A N 1
ATOM 1536 C CA . VAL A 1 203 ? 41.870 3.163 -70.047 1.00 94.00 203 VAL A CA 1
ATOM 1537 C C . VAL A 1 203 ? 42.889 4.233 -70.429 1.00 94.00 203 VAL A C 1
ATOM 1539 O O . VAL A 1 203 ? 43.379 4.225 -71.554 1.00 94.00 203 VAL A O 1
ATOM 1542 N N . VAL A 1 204 ? 43.296 5.085 -69.485 1.00 94.12 204 VAL A N 1
ATOM 1543 C CA . VAL A 1 204 ? 44.310 6.123 -69.723 1.00 94.12 204 VAL A CA 1
ATOM 1544 C C . VAL A 1 204 ? 45.651 5.512 -70.136 1.00 94.12 204 VAL A C 1
ATOM 1546 O O . VAL A 1 204 ? 46.327 6.035 -71.022 1.00 94.12 204 VAL A O 1
ATOM 1549 N N . ALA A 1 205 ? 46.068 4.408 -69.511 1.00 93.12 205 ALA A N 1
ATOM 1550 C CA . ALA A 1 205 ? 47.294 3.706 -69.884 1.00 93.12 205 ALA A CA 1
ATOM 1551 C C . ALA A 1 205 ? 47.217 3.139 -71.309 1.00 93.12 205 ALA A C 1
ATOM 1553 O O . ALA A 1 205 ? 48.193 3.244 -72.056 1.00 93.12 205 ALA A O 1
ATOM 1554 N N . LYS A 1 206 ? 46.060 2.590 -71.695 1.00 93.06 206 LYS A N 1
ATOM 1555 C CA . LYS A 1 206 ? 45.802 2.096 -73.050 1.00 93.06 206 LYS A CA 1
ATOM 1556 C C . LYS A 1 206 ? 45.802 3.228 -74.080 1.00 93.06 206 LYS A C 1
ATOM 1558 O O . LYS A 1 206 ? 46.480 3.113 -75.092 1.00 93.06 206 LYS A O 1
ATOM 1563 N N . GLU A 1 207 ? 45.130 4.344 -73.813 1.00 92.12 207 GLU A N 1
ATOM 1564 C CA . GLU A 1 207 ? 45.156 5.506 -74.713 1.00 92.12 207 GLU A CA 1
ATOM 1565 C C . GLU A 1 207 ? 46.574 6.066 -74.869 1.00 92.12 207 GLU A C 1
ATOM 1567 O O . GLU A 1 207 ? 47.000 6.399 -75.973 1.00 92.12 207 GLU A O 1
ATOM 1572 N N . LYS A 1 208 ? 47.351 6.123 -73.779 1.00 90.94 208 LYS A N 1
ATOM 1573 C CA . LYS A 1 208 ? 48.760 6.538 -73.837 1.00 90.94 208 LYS A CA 1
ATOM 1574 C C . LYS A 1 208 ? 49.609 5.592 -74.681 1.00 90.94 208 LYS A C 1
ATOM 1576 O O . LYS A 1 208 ? 50.478 6.078 -75.405 1.00 90.94 208 LYS A O 1
ATOM 1581 N N . SER A 1 209 ? 49.401 4.278 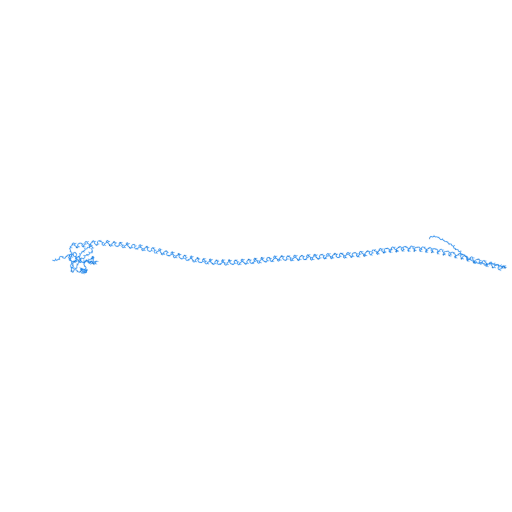-74.585 1.00 90.00 209 SER A N 1
ATOM 1582 C CA . SER A 1 209 ? 50.158 3.309 -75.385 1.00 90.00 209 SER A CA 1
ATOM 1583 C C . SER A 1 209 ? 49.744 3.334 -76.856 1.00 90.00 209 SER A C 1
ATOM 1585 O O . SER A 1 209 ? 50.616 3.302 -77.720 1.00 90.00 209 SER A O 1
ATOM 1587 N N . GLU A 1 210 ? 48.452 3.482 -77.154 1.00 92.06 210 GLU A N 1
ATOM 1588 C CA . GLU A 1 210 ? 47.940 3.664 -78.517 1.00 92.06 210 GLU A CA 1
ATOM 1589 C C . GLU A 1 210 ? 48.455 4.965 -79.139 1.00 92.06 210 GLU A C 1
ATOM 1591 O O . GLU A 1 210 ? 48.930 4.961 -80.274 1.00 92.06 210 GLU A O 1
ATOM 1596 N N . PHE A 1 211 ? 48.456 6.068 -78.387 1.00 90.69 211 PHE A N 1
ATOM 1597 C CA . PHE A 1 211 ? 49.008 7.340 -78.848 1.00 90.69 211 PHE A CA 1
ATOM 1598 C C . PHE A 1 211 ? 50.527 7.277 -79.054 1.00 90.69 211 PHE A C 1
ATOM 1600 O O . PHE A 1 211 ? 51.050 7.865 -80.003 1.00 90.69 211 PHE A O 1
ATOM 1607 N N . ALA A 1 212 ? 51.255 6.561 -78.190 1.00 90.25 212 ALA A N 1
ATOM 1608 C CA . ALA A 1 212 ? 52.682 6.313 -78.382 1.00 90.25 212 ALA A CA 1
ATOM 1609 C C . ALA A 1 212 ? 52.938 5.497 -79.658 1.00 90.25 212 ALA A C 1
ATOM 1611 O O . ALA A 1 212 ? 53.743 5.920 -80.484 1.00 90.25 212 ALA A O 1
ATOM 1612 N N . ALA A 1 213 ? 52.192 4.407 -79.865 1.00 90.88 213 ALA A N 1
ATOM 1613 C CA . ALA A 1 213 ? 52.279 3.590 -81.072 1.00 90.88 213 ALA A CA 1
ATOM 1614 C C . ALA A 1 213 ? 51.942 4.391 -82.339 1.00 90.88 213 ALA A C 1
ATOM 1616 O O . ALA A 1 213 ? 52.641 4.271 -83.343 1.00 90.88 213 ALA A O 1
ATOM 1617 N N . TRP A 1 214 ? 50.917 5.248 -82.288 1.00 92.00 214 TRP A N 1
ATOM 1618 C CA . TRP A 1 214 ? 50.570 6.146 -83.388 1.00 92.00 214 TRP A CA 1
ATOM 1619 C C . TRP A 1 214 ? 51.695 7.144 -83.690 1.00 92.00 214 TRP A C 1
ATOM 1621 O O . TRP A 1 214 ? 52.087 7.273 -84.848 1.00 92.00 214 TRP A O 1
ATOM 1631 N N . ARG A 1 215 ? 52.279 7.790 -82.669 1.00 89.75 215 ARG A N 1
ATOM 1632 C CA . ARG A 1 215 ? 53.423 8.700 -82.862 1.00 89.75 215 ARG A CA 1
ATOM 1633 C C . ARG A 1 215 ? 54.647 7.999 -83.438 1.00 89.75 215 ARG A C 1
ATOM 1635 O O . ARG A 1 215 ? 55.350 8.595 -84.250 1.00 89.75 215 ARG A O 1
ATOM 1642 N N . ASP A 1 216 ? 54.937 6.782 -82.996 1.00 89.56 216 ASP A N 1
ATOM 1643 C CA . ASP A 1 216 ? 56.083 6.026 -83.501 1.00 89.56 216 ASP A CA 1
ATOM 1644 C C . ASP A 1 216 ? 55.848 5.579 -84.951 1.00 89.56 216 ASP A C 1
ATOM 1646 O O . ASP A 1 216 ? 56.749 5.705 -85.780 1.00 89.56 216 ASP A O 1
ATOM 1650 N N . ALA A 1 217 ? 54.622 5.171 -85.298 1.00 88.31 217 ALA A N 1
ATOM 1651 C CA . ALA A 1 217 ? 54.235 4.890 -86.679 1.00 88.31 217 ALA A CA 1
ATOM 1652 C C . ALA A 1 217 ? 54.309 6.142 -87.573 1.00 88.31 217 ALA A C 1
ATOM 1654 O O . ALA A 1 217 ? 54.797 6.066 -88.700 1.00 88.31 217 ALA A O 1
ATOM 1655 N N . GLU A 1 218 ? 53.872 7.303 -87.078 1.00 89.88 218 GLU A N 1
ATOM 1656 C CA . GLU A 1 218 ? 53.951 8.566 -87.816 1.00 89.88 218 GLU A CA 1
ATOM 1657 C C . GLU A 1 218 ? 55.401 9.018 -88.025 1.00 89.88 218 GLU A C 1
ATOM 1659 O O . GLU A 1 218 ? 55.767 9.415 -89.130 1.00 89.88 218 GLU A O 1
ATOM 1664 N N . LYS A 1 219 ? 56.263 8.894 -87.008 1.00 89.25 219 LYS A N 1
ATOM 1665 C CA . LYS A 1 219 ? 57.704 9.141 -87.166 1.00 89.25 219 LYS A CA 1
ATOM 1666 C C . LYS A 1 219 ? 58.323 8.228 -88.218 1.00 89.25 219 LYS A C 1
ATOM 1668 O O . LYS A 1 219 ? 59.035 8.729 -89.082 1.00 89.25 219 LYS A O 1
ATOM 1673 N N . ALA A 1 220 ? 58.018 6.930 -88.180 1.00 87.88 220 ALA A N 1
ATOM 1674 C CA . ALA A 1 220 ? 58.506 5.980 -89.176 1.00 87.88 220 ALA A CA 1
ATOM 1675 C C . ALA A 1 220 ? 58.014 6.331 -90.593 1.00 87.88 220 ALA A C 1
ATOM 1677 O O . ALA A 1 220 ? 58.778 6.246 -91.553 1.00 87.88 220 ALA A O 1
ATOM 1678 N N . ALA A 1 221 ? 56.766 6.792 -90.733 1.00 87.75 221 ALA A N 1
ATOM 1679 C CA . ALA A 1 221 ? 56.237 7.273 -92.009 1.00 87.75 221 ALA A CA 1
ATOM 1680 C C . ALA A 1 221 ? 56.960 8.540 -92.501 1.00 87.75 221 ALA A C 1
ATOM 1682 O O . ALA A 1 221 ? 57.283 8.640 -93.684 1.00 87.75 221 ALA A O 1
ATOM 1683 N N . ILE A 1 222 ? 57.258 9.489 -91.605 1.00 87.06 222 ILE A N 1
ATOM 1684 C CA . ILE A 1 222 ? 58.036 10.696 -91.930 1.00 87.06 222 ILE A CA 1
ATOM 1685 C C . ILE A 1 222 ? 59.467 10.331 -92.346 1.00 87.06 222 ILE A C 1
ATOM 1687 O O . ILE A 1 222 ? 59.982 10.909 -93.302 1.00 87.06 222 ILE A O 1
ATOM 1691 N N . GLU A 1 223 ? 60.116 9.396 -91.652 1.00 86.69 223 GLU A N 1
ATOM 1692 C CA . GLU A 1 223 ? 61.461 8.918 -92.000 1.00 86.69 223 GLU A CA 1
ATOM 1693 C C . GLU A 1 223 ? 61.472 8.227 -93.365 1.00 86.69 223 GLU A C 1
ATOM 1695 O O . GLU A 1 223 ? 62.268 8.603 -94.223 1.00 86.69 223 GLU A O 1
ATOM 1700 N N . SER A 1 224 ? 60.519 7.329 -93.629 1.00 84.69 224 SER A N 1
ATOM 1701 C CA . SER A 1 224 ? 60.367 6.698 -94.945 1.00 84.69 224 SER A CA 1
ATOM 1702 C C . SER A 1 224 ? 60.119 7.727 -96.057 1.00 84.69 224 SER A C 1
ATOM 1704 O O . SER A 1 224 ? 60.745 7.656 -97.115 1.00 84.69 224 SER A O 1
ATOM 1706 N N . ALA A 1 225 ? 59.277 8.737 -95.813 1.00 82.94 225 ALA A N 1
ATOM 1707 C CA . ALA A 1 225 ? 59.052 9.820 -96.768 1.00 82.94 225 ALA A CA 1
ATOM 1708 C C . ALA A 1 225 ? 60.317 10.667 -96.998 1.00 82.94 225 ALA A C 1
ATOM 1710 O O . ALA A 1 225 ? 60.560 11.115 -98.119 1.00 82.94 225 ALA A O 1
ATOM 1711 N N . ARG A 1 226 ? 61.148 10.882 -95.967 1.00 85.31 226 ARG A N 1
ATOM 1712 C CA . ARG A 1 226 ? 62.448 11.558 -96.112 1.00 85.31 226 ARG A CA 1
ATOM 1713 C C . ARG A 1 226 ? 63.418 10.746 -96.961 1.00 85.31 226 ARG A C 1
ATOM 1715 O O . ARG A 1 226 ? 64.044 11.331 -97.838 1.00 85.31 226 ARG A O 1
ATOM 1722 N N . GLU A 1 227 ? 63.511 9.438 -96.747 1.00 83.50 227 GLU A N 1
ATOM 1723 C CA . GLU A 1 227 ? 64.332 8.549 -97.580 1.00 83.50 227 GLU A CA 1
ATOM 1724 C C . GLU A 1 227 ? 63.842 8.536 -99.038 1.00 83.50 227 GLU A C 1
ATOM 1726 O O . GLU A 1 227 ? 64.640 8.572 -99.979 1.00 83.50 227 GLU A O 1
ATOM 1731 N N . GLU A 1 228 ? 62.526 8.562 -99.262 1.00 83.38 228 GLU A N 1
ATOM 1732 C CA . GLU A 1 228 ? 61.950 8.666 -100.606 1.00 83.38 228 GLU A CA 1
ATOM 1733 C C . GLU A 1 228 ? 62.263 10.024 -101.267 1.00 83.38 228 GLU A C 1
ATOM 1735 O O . GLU A 1 228 ? 62.562 10.094 -102.460 1.00 83.38 228 GLU A O 1
ATOM 1740 N N . ILE A 1 229 ? 62.238 11.120 -100.502 1.00 82.25 229 ILE A N 1
ATOM 1741 C CA . ILE A 1 229 ? 62.663 12.442 -100.985 1.00 82.25 229 ILE A CA 1
ATOM 1742 C C . ILE A 1 229 ? 64.165 12.449 -101.292 1.00 82.25 229 ILE A C 1
ATOM 1744 O O . ILE A 1 229 ? 64.563 12.976 -102.329 1.00 82.25 229 ILE A O 1
ATOM 1748 N N . GLU A 1 230 ? 65.002 11.849 -100.446 1.00 82.94 230 GLU A N 1
ATOM 1749 C CA . GLU A 1 230 ? 66.451 11.785 -100.652 1.00 82.94 230 GLU A CA 1
ATOM 1750 C C . GLU A 1 230 ? 66.807 10.957 -101.893 1.00 82.94 230 GLU A C 1
ATOM 1752 O O . GLU A 1 230 ? 67.618 11.378 -102.719 1.00 82.94 230 GLU A O 1
ATOM 1757 N N . THR A 1 231 ? 66.160 9.807 -102.083 1.00 77.31 231 THR A N 1
ATOM 1758 C CA . THR A 1 231 ? 66.335 8.994 -103.296 1.00 77.31 231 THR A CA 1
ATOM 1759 C C . THR A 1 231 ? 65.880 9.747 -104.545 1.00 77.31 231 THR A C 1
ATOM 1761 O O . THR A 1 231 ? 66.614 9.764 -105.535 1.00 77.31 231 THR A O 1
ATOM 1764 N N . LYS A 1 232 ? 64.742 10.453 -104.494 1.00 76.31 232 LYS A N 1
ATOM 1765 C CA . LYS A 1 232 ? 64.308 11.341 -105.586 1.00 76.31 232 LYS A CA 1
ATOM 1766 C C . LYS A 1 232 ? 65.326 12.456 -105.850 1.00 76.31 232 LYS A C 1
ATOM 1768 O O . LYS A 1 232 ? 65.671 12.657 -107.012 1.00 76.31 232 LYS A O 1
ATOM 1773 N N . SER A 1 233 ? 65.877 13.087 -104.811 1.00 75.56 233 SER A N 1
ATOM 1774 C CA . SER A 1 233 ? 66.927 14.114 -104.929 1.00 75.56 233 SER A CA 1
ATOM 1775 C C . SER A 1 233 ? 68.171 13.579 -105.638 1.00 75.56 233 SER A C 1
ATOM 1777 O O . SER A 1 233 ? 68.659 14.196 -106.581 1.00 75.56 233 SER A O 1
ATOM 1779 N N . ARG A 1 234 ? 68.638 12.379 -105.273 1.00 75.31 234 ARG A N 1
ATOM 1780 C CA . ARG A 1 234 ? 69.780 11.737 -105.947 1.00 75.31 234 ARG A CA 1
ATOM 1781 C C . ARG A 1 234 ? 69.482 11.416 -107.413 1.00 75.31 234 ARG A C 1
ATOM 1783 O O . ARG A 1 234 ? 70.361 11.543 -108.260 1.00 75.31 234 ARG A O 1
ATOM 1790 N N . THR A 1 235 ? 68.250 11.017 -107.742 1.00 71.81 235 THR A N 1
ATOM 1791 C CA . THR A 1 235 ? 67.867 10.781 -109.147 1.00 71.81 235 THR A CA 1
ATOM 1792 C C . THR A 1 235 ? 67.762 12.068 -109.964 1.00 71.81 235 THR A C 1
ATOM 1794 O O . THR A 1 235 ? 68.093 12.050 -111.150 1.00 71.81 235 THR A O 1
ATOM 1797 N N . THR A 1 236 ? 67.333 13.181 -109.361 1.00 70.12 236 THR A N 1
ATOM 1798 C CA . THR A 1 236 ? 67.326 14.489 -110.030 1.00 70.12 236 THR A CA 1
ATOM 1799 C C . THR A 1 236 ? 68.738 15.036 -110.192 1.00 70.12 236 THR A C 1
ATOM 1801 O O . THR A 1 236 ? 69.072 15.473 -111.283 1.00 70.12 236 THR A O 1
ATOM 1804 N N . GLU A 1 237 ? 69.606 14.896 -109.188 1.00 70.00 237 GLU A N 1
ATOM 1805 C CA . GLU A 1 237 ? 71.021 15.277 -109.296 1.00 70.00 237 GLU A CA 1
ATOM 1806 C C . GLU A 1 237 ? 71.739 14.487 -110.400 1.00 70.00 237 GLU A C 1
ATOM 1808 O O . GLU A 1 237 ? 72.417 15.079 -111.234 1.00 70.00 237 GLU A O 1
ATOM 1813 N N . ALA A 1 238 ? 71.504 13.173 -110.502 1.00 68.69 238 ALA A N 1
ATOM 1814 C CA . ALA A 1 238 ? 72.041 12.360 -111.597 1.00 68.69 238 ALA A CA 1
ATOM 1815 C C . ALA A 1 238 ? 71.499 12.775 -112.981 1.00 68.69 238 ALA A C 1
ATOM 1817 O O . ALA A 1 238 ? 72.192 12.652 -113.995 1.00 68.69 238 ALA A O 1
ATOM 1818 N N . ARG A 1 239 ? 70.257 13.272 -113.047 1.00 65.94 239 ARG A N 1
ATOM 1819 C CA . ARG A 1 239 ? 69.673 13.816 -114.281 1.00 65.94 239 ARG A CA 1
ATOM 1820 C C . ARG A 1 239 ? 70.301 15.162 -114.648 1.00 65.94 239 ARG A C 1
ATOM 1822 O O . ARG A 1 239 ? 70.560 15.380 -115.831 1.00 65.94 239 ARG A O 1
ATOM 1829 N N . ASP A 1 240 ? 70.568 16.006 -113.657 1.00 66.06 240 ASP A N 1
ATOM 1830 C CA . ASP A 1 240 ? 71.160 17.331 -113.830 1.00 66.06 240 ASP A CA 1
ATOM 1831 C C . ASP A 1 240 ? 72.646 17.246 -114.232 1.00 66.06 240 ASP A C 1
ATOM 1833 O O . ASP A 1 240 ? 73.104 18.003 -115.093 1.00 66.06 240 ASP A O 1
ATOM 1837 N N . GLU A 1 241 ? 73.389 16.267 -113.707 1.00 66.00 241 GLU A N 1
ATOM 1838 C CA . GLU A 1 241 ? 74.744 15.912 -114.168 1.00 66.00 241 GLU A CA 1
ATOM 1839 C C . GLU A 1 241 ? 74.723 15.499 -115.653 1.00 66.00 241 GLU A C 1
ATOM 1841 O O . GLU A 1 241 ? 75.467 16.033 -116.476 1.00 66.00 241 GLU A O 1
ATOM 1846 N N . GLY A 1 242 ? 73.762 14.648 -116.037 1.00 68.31 242 GLY A N 1
ATOM 1847 C CA . GLY A 1 242 ? 73.570 14.229 -117.428 1.00 68.31 242 GLY A CA 1
ATOM 1848 C C . GLY A 1 242 ? 73.123 15.348 -118.380 1.00 68.31 242 GLY A C 1
ATOM 1849 O O . GLY A 1 242 ? 73.290 15.214 -119.595 1.00 68.31 242 GLY A O 1
ATOM 1850 N N . THR A 1 243 ? 72.551 16.448 -117.877 1.00 66.44 243 THR A N 1
ATOM 1851 C CA . THR A 1 243 ? 72.295 17.655 -118.683 1.00 66.44 243 THR A CA 1
ATOM 1852 C C . THR A 1 243 ? 73.522 18.552 -118.802 1.00 66.44 243 THR A C 1
ATOM 1854 O O . THR A 1 243 ? 73.769 19.049 -119.900 1.00 66.44 243 THR A O 1
ATOM 1857 N N . ARG A 1 244 ? 74.343 18.680 -117.749 1.00 66.31 244 ARG A N 1
ATOM 1858 C CA . ARG A 1 244 ? 75.604 19.443 -117.806 1.00 66.31 244 ARG A CA 1
ATOM 1859 C C . ARG A 1 244 ? 76.597 18.835 -118.794 1.00 66.31 244 ARG A C 1
ATOM 1861 O O . ARG A 1 244 ? 77.186 19.564 -119.586 1.00 66.31 244 ARG A O 1
ATOM 1868 N N . ASP A 1 245 ? 76.702 17.509 -118.847 1.00 67.12 245 ASP A N 1
ATOM 1869 C CA . ASP A 1 245 ? 77.559 16.828 -119.829 1.00 67.12 245 ASP A CA 1
ATOM 1870 C C . ASP A 1 245 ? 77.101 17.061 -121.282 1.00 67.12 245 ASP A C 1
ATOM 1872 O O . ASP A 1 245 ? 77.919 17.135 -122.203 1.00 67.12 245 ASP A O 1
ATOM 1876 N N . ARG A 1 246 ? 75.788 17.219 -121.506 1.00 66.38 246 ARG A N 1
ATOM 1877 C CA . ARG A 1 246 ? 75.233 17.547 -122.831 1.00 66.38 246 ARG A CA 1
ATOM 1878 C C . ARG A 1 246 ? 75.459 19.008 -123.210 1.00 66.38 246 ARG A C 1
ATOM 1880 O O . ARG A 1 246 ? 75.726 19.268 -124.380 1.00 66.38 246 ARG A O 1
ATOM 1887 N N . GLU A 1 247 ? 75.389 19.933 -122.255 1.00 69.44 247 GLU A N 1
ATOM 1888 C CA . GLU A 1 247 ? 75.710 21.351 -122.478 1.00 69.44 247 GLU A CA 1
ATOM 1889 C C . GLU A 1 247 ? 77.195 21.546 -122.810 1.00 69.44 247 GLU A C 1
ATOM 1891 O O . GLU A 1 247 ? 77.514 22.191 -123.806 1.00 69.44 247 GLU A O 1
ATOM 1896 N N . VAL A 1 248 ? 78.106 20.885 -122.086 1.00 71.75 248 VAL A N 1
ATOM 1897 C CA . VAL A 1 248 ? 79.550 20.921 -122.393 1.00 71.75 248 VAL A CA 1
ATOM 1898 C C . VAL A 1 248 ? 79.844 20.341 -123.785 1.00 71.75 248 VAL A C 1
ATOM 1900 O O . VAL A 1 248 ? 80.688 20.860 -124.521 1.00 71.75 248 VAL A O 1
ATOM 1903 N N . HIS A 1 249 ? 79.131 19.284 -124.193 1.00 66.75 249 HIS A N 1
ATOM 1904 C CA . HIS A 1 249 ? 79.270 18.727 -125.540 1.00 66.75 249 HIS A CA 1
ATOM 1905 C C . HIS A 1 249 ? 78.749 19.681 -126.629 1.00 66.75 249 HIS A C 1
ATOM 1907 O O . HIS A 1 249 ? 79.369 19.789 -127.690 1.00 66.75 249 HIS A O 1
ATOM 1913 N N . ALA A 1 250 ? 77.653 20.400 -126.368 1.00 68.44 250 ALA A N 1
ATOM 1914 C CA . ALA A 1 250 ? 77.107 21.398 -127.285 1.00 68.44 250 ALA A CA 1
ATOM 1915 C C . ALA A 1 250 ? 78.048 22.606 -127.455 1.00 68.44 250 ALA A C 1
ATOM 1917 O O . ALA A 1 250 ? 78.317 23.007 -128.588 1.00 68.44 250 ALA A O 1
ATOM 1918 N N . GLU A 1 251 ? 78.641 23.115 -126.369 1.00 70.25 251 GLU A N 1
ATOM 1919 C CA . GLU A 1 251 ? 79.611 24.222 -126.427 1.00 70.25 251 GLU A CA 1
ATOM 1920 C C . GLU A 1 251 ? 80.883 23.857 -127.214 1.00 70.25 251 GLU A C 1
ATOM 1922 O O . GLU A 1 251 ? 81.435 24.680 -127.953 1.00 70.25 251 GLU A O 1
ATOM 1927 N N . LEU A 1 252 ? 81.352 22.608 -127.110 1.00 70.62 252 LEU A N 1
ATOM 1928 C CA . LEU A 1 252 ? 82.485 22.115 -127.903 1.00 70.62 252 LEU A CA 1
ATOM 1929 C C . LEU A 1 252 ? 82.158 22.034 -129.403 1.00 70.62 252 LEU A C 1
ATOM 1931 O O . LEU A 1 252 ? 83.025 22.309 -130.238 1.00 70.62 252 LEU A O 1
ATOM 1935 N N . VAL A 1 253 ? 80.916 21.694 -129.755 1.00 71.69 253 VAL A N 1
ATOM 1936 C CA . VAL A 1 253 ? 80.445 21.638 -131.149 1.00 71.69 253 VAL A CA 1
ATOM 1937 C C . VAL A 1 253 ? 80.288 23.047 -131.734 1.00 71.69 253 VAL A C 1
ATOM 1939 O O . VAL A 1 253 ? 80.708 23.278 -132.870 1.00 71.69 253 VAL A O 1
ATOM 1942 N N . GLU A 1 254 ? 79.778 24.015 -130.968 1.00 70.50 254 GLU A N 1
ATOM 1943 C CA . GLU A 1 254 ? 79.681 25.419 -131.405 1.00 70.50 254 GLU A CA 1
ATOM 1944 C C . GLU A 1 254 ? 81.058 26.070 -131.620 1.00 70.50 254 GLU A C 1
ATOM 1946 O O . GLU A 1 254 ? 81.266 26.798 -132.599 1.00 70.50 254 GLU A O 1
ATOM 1951 N N . ARG A 1 255 ? 82.053 25.750 -130.780 1.00 72.56 255 ARG A N 1
ATOM 1952 C CA . ARG A 1 255 ? 83.446 26.185 -130.999 1.00 72.56 255 ARG A CA 1
ATOM 1953 C C . ARG A 1 255 ? 84.049 25.610 -132.283 1.00 72.56 255 ARG A C 1
ATOM 1955 O O . ARG A 1 255 ? 84.727 26.321 -133.019 1.00 72.56 255 ARG A O 1
ATOM 1962 N N . ALA A 1 256 ? 83.770 24.344 -132.591 1.00 69.19 256 ALA A N 1
ATOM 1963 C CA . ALA A 1 256 ? 84.257 23.710 -133.817 1.00 69.19 256 ALA A CA 1
ATOM 1964 C C . ALA A 1 256 ? 83.584 24.271 -135.088 1.00 69.19 256 ALA A C 1
ATOM 1966 O O . ALA A 1 256 ? 84.213 24.336 -136.148 1.00 69.19 256 ALA A O 1
ATOM 1967 N N . LEU A 1 257 ? 82.316 24.691 -134.995 1.00 70.56 257 LEU A N 1
ATOM 1968 C CA . LEU A 1 257 ? 81.583 25.309 -136.105 1.00 70.56 257 LEU A CA 1
ATOM 1969 C C . LEU A 1 257 ? 82.026 26.756 -136.366 1.00 70.56 257 LEU A C 1
ATOM 1971 O O . LEU A 1 257 ? 82.259 27.109 -137.522 1.00 70.56 257 LEU A O 1
ATOM 1975 N N . SER A 1 258 ? 82.253 27.550 -135.319 1.00 72.12 258 SER A N 1
ATOM 1976 C CA . SER A 1 258 ? 82.755 28.929 -135.447 1.00 72.12 258 SER A CA 1
ATOM 1977 C C . SER A 1 258 ? 84.180 29.002 -136.020 1.00 72.12 258 SER A C 1
ATOM 1979 O O . SER A 1 258 ? 84.468 29.852 -136.866 1.00 72.12 258 SER A O 1
ATOM 1981 N N . GLU A 1 259 ? 85.066 28.058 -135.678 1.00 73.62 259 GLU A N 1
ATOM 1982 C CA . GLU A 1 259 ? 86.387 27.946 -136.323 1.00 73.62 259 GLU A CA 1
ATOM 1983 C C . GLU A 1 259 ? 86.299 27.557 -137.810 1.00 73.62 259 GLU A C 1
ATOM 1985 O O . GLU A 1 259 ? 87.143 27.958 -138.622 1.00 73.62 259 GLU A O 1
ATOM 1990 N N . ARG A 1 260 ? 85.277 26.785 -138.195 1.00 71.06 260 ARG A N 1
ATOM 1991 C CA . ARG A 1 260 ? 85.046 26.376 -139.587 1.00 71.06 260 ARG A CA 1
ATOM 1992 C C . ARG A 1 260 ? 84.460 27.512 -140.429 1.00 71.06 260 ARG A C 1
ATOM 1994 O O . ARG A 1 260 ? 84.883 27.672 -141.574 1.00 71.06 260 ARG A O 1
ATOM 2001 N N . GLU A 1 261 ? 83.566 28.324 -139.869 1.00 73.00 261 GLU A N 1
ATOM 2002 C CA . GLU A 1 261 ? 83.043 29.536 -140.517 1.00 73.00 261 GLU A CA 1
ATOM 2003 C C . GLU A 1 261 ? 84.128 30.603 -140.710 1.00 73.00 261 GLU A C 1
ATOM 2005 O O . GLU A 1 261 ? 84.238 31.168 -141.798 1.00 73.00 261 GLU A O 1
ATOM 2010 N N . ALA A 1 262 ? 85.016 30.807 -139.730 1.00 71.56 262 ALA A N 1
ATOM 2011 C CA . ALA A 1 262 ? 86.145 31.731 -139.875 1.00 71.56 262 ALA A CA 1
ATOM 2012 C C . ALA A 1 262 ? 87.113 31.308 -141.001 1.00 71.56 262 ALA A C 1
ATOM 2014 O O . ALA A 1 262 ? 87.602 32.148 -141.760 1.00 71.56 262 ALA A O 1
ATOM 2015 N N . ARG A 1 263 ? 87.355 29.997 -141.163 1.00 71.00 263 ARG A N 1
ATOM 2016 C CA . ARG A 1 263 ? 88.169 29.458 -142.270 1.00 71.00 263 ARG A CA 1
ATOM 2017 C 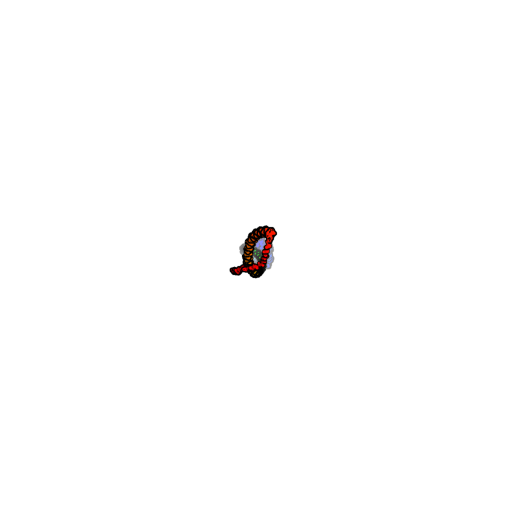C . ARG A 1 263 ? 87.486 29.597 -143.631 1.00 71.00 263 ARG A C 1
ATOM 2019 O O . ARG A 1 263 ? 88.176 29.854 -144.615 1.00 71.00 263 ARG A O 1
ATOM 2026 N N . LEU A 1 264 ? 86.164 29.441 -143.695 1.00 69.44 264 LEU A N 1
ATOM 2027 C CA . LEU A 1 264 ? 85.395 29.622 -144.931 1.00 69.44 264 LEU A CA 1
ATOM 2028 C C . LEU A 1 264 ? 85.334 31.095 -145.352 1.00 69.44 264 LEU A C 1
ATOM 2030 O O . LEU A 1 264 ? 85.584 31.395 -146.515 1.00 69.44 264 LEU A O 1
ATOM 2034 N N . SER A 1 265 ? 85.141 32.017 -144.408 1.00 71.50 265 SER A N 1
ATOM 2035 C CA . SER A 1 265 ? 85.119 33.457 -144.695 1.00 71.50 265 SER A CA 1
ATOM 2036 C C . SER A 1 265 ? 86.493 33.984 -145.158 1.00 71.50 265 SER A C 1
ATOM 2038 O O . SER A 1 265 ? 86.585 34.785 -146.090 1.00 71.50 265 SER A O 1
ATOM 2040 N N . ALA A 1 266 ? 87.592 33.453 -144.605 1.00 70.25 266 ALA A N 1
ATOM 2041 C CA . ALA A 1 266 ? 88.949 33.749 -145.083 1.00 70.25 266 ALA A CA 1
ATOM 2042 C C . ALA A 1 266 ? 89.249 33.161 -146.483 1.00 70.25 266 ALA A C 1
ATOM 2044 O O . ALA A 1 266 ? 90.039 33.730 -147.244 1.00 70.25 266 ALA A O 1
ATOM 2045 N N . ALA A 1 267 ? 88.628 32.032 -146.839 1.00 68.06 267 ALA A N 1
ATOM 2046 C CA . ALA A 1 267 ? 88.742 31.436 -148.169 1.00 68.06 267 ALA A CA 1
ATOM 2047 C C . ALA A 1 267 ? 87.922 32.215 -149.214 1.00 68.06 267 ALA A C 1
ATOM 2049 O O . ALA A 1 267 ? 88.431 32.469 -150.304 1.00 68.06 267 ALA A O 1
ATOM 2050 N N . GLU A 1 268 ? 86.711 32.667 -148.874 1.00 69.06 268 GLU A N 1
ATOM 2051 C CA . GLU A 1 268 ? 85.879 33.516 -149.742 1.00 69.06 268 GLU A CA 1
ATOM 2052 C C . GLU A 1 268 ? 86.527 34.881 -150.019 1.00 69.06 268 GLU A C 1
ATOM 2054 O O . GLU A 1 268 ? 86.552 35.325 -151.168 1.00 69.06 268 GLU A O 1
ATOM 2059 N N . SER A 1 269 ? 87.148 35.507 -149.012 1.00 69.19 269 SER A N 1
ATOM 2060 C CA . SER A 1 269 ? 87.929 36.740 -149.200 1.00 69.19 269 SER A CA 1
ATOM 2061 C C . SER A 1 269 ? 89.074 36.552 -150.204 1.00 69.19 269 SER A C 1
ATOM 2063 O O . SER A 1 269 ? 89.275 37.402 -151.068 1.00 69.19 269 SER A O 1
ATOM 2065 N N . ASN A 1 270 ? 89.802 35.430 -150.134 1.00 71.00 270 ASN A N 1
ATOM 2066 C CA . ASN A 1 270 ? 90.906 35.133 -151.057 1.00 71.00 270 ASN A CA 1
ATOM 2067 C C . ASN A 1 270 ? 90.431 34.849 -152.493 1.00 71.00 270 ASN A C 1
ATOM 2069 O O . ASN A 1 270 ? 91.152 35.131 -153.452 1.00 71.00 270 ASN A O 1
ATOM 2073 N N . VAL A 1 271 ? 89.236 34.277 -152.661 1.00 72.31 271 VAL A N 1
ATOM 2074 C CA . VAL A 1 271 ? 88.649 34.034 -153.987 1.00 72.31 271 VAL A CA 1
ATOM 2075 C C . VAL A 1 271 ? 88.186 35.346 -154.618 1.00 72.31 271 VAL A C 1
ATOM 2077 O O . VAL A 1 271 ? 88.539 35.611 -155.764 1.00 72.31 271 VAL A O 1
ATOM 2080 N N . LEU A 1 272 ? 87.508 36.215 -153.863 1.00 70.69 272 LEU A N 1
ATOM 2081 C CA . LEU A 1 272 ? 87.070 37.529 -154.354 1.00 70.69 272 LEU A CA 1
ATOM 2082 C C . LEU A 1 272 ? 88.241 38.452 -154.724 1.00 70.69 272 LEU A C 1
ATOM 2084 O O . LEU A 1 272 ? 88.142 39.247 -155.660 1.00 70.69 272 LEU A O 1
ATOM 2088 N N . GLU A 1 273 ? 89.360 38.357 -154.007 1.00 71.62 273 GLU A N 1
ATOM 2089 C CA . GLU A 1 273 ? 90.566 39.125 -154.324 1.00 71.62 273 GLU A CA 1
ATOM 2090 C C . GLU A 1 273 ? 91.228 38.624 -155.619 1.00 71.62 273 GLU A C 1
ATOM 2092 O O . GLU A 1 273 ? 91.588 39.429 -156.480 1.00 71.62 273 GLU A O 1
ATOM 2097 N N . ARG A 1 274 ? 91.263 37.299 -155.829 1.00 66.88 274 ARG A N 1
ATOM 2098 C CA . ARG A 1 274 ? 91.717 36.689 -157.092 1.00 66.88 274 ARG A CA 1
ATOM 2099 C C . ARG A 1 274 ? 90.802 37.000 -158.274 1.00 66.88 274 ARG A C 1
ATOM 2101 O O . ARG A 1 274 ? 91.305 37.222 -159.371 1.00 66.88 274 ARG A O 1
ATOM 2108 N N . GLU A 1 275 ? 89.489 37.053 -158.074 1.00 68.75 275 GLU A N 1
ATOM 2109 C CA . GLU A 1 275 ? 88.540 37.431 -159.130 1.00 68.75 275 GLU A CA 1
ATOM 2110 C C . GLU A 1 275 ? 88.706 38.896 -159.557 1.00 68.75 275 GLU A C 1
ATOM 2112 O O . GLU A 1 275 ? 88.681 39.189 -160.752 1.00 68.75 275 GLU A O 1
ATOM 2117 N N . ARG A 1 276 ? 88.972 39.817 -158.619 1.00 71.75 276 ARG A N 1
ATOM 2118 C CA . ARG A 1 276 ? 89.299 41.217 -158.956 1.00 71.75 276 ARG A CA 1
ATOM 2119 C C . ARG A 1 276 ? 90.626 41.347 -159.698 1.00 71.75 276 ARG A C 1
ATOM 2121 O O . ARG A 1 276 ? 90.735 42.174 -160.600 1.00 71.75 276 ARG A O 1
ATOM 2128 N N . GLU A 1 277 ? 91.618 40.531 -159.349 1.00 70.50 277 GLU A N 1
ATOM 2129 C CA . GLU A 1 277 ? 92.912 40.518 -160.037 1.00 70.50 277 GLU A CA 1
ATOM 2130 C C . GLU A 1 277 ? 92.791 39.979 -161.476 1.00 70.50 277 GLU A C 1
ATOM 2132 O O . GLU A 1 277 ? 93.424 40.504 -162.393 1.00 70.50 277 GLU A O 1
ATOM 2137 N N . ILE A 1 278 ? 91.938 38.971 -161.697 1.00 67.31 278 ILE A N 1
ATOM 2138 C CA . ILE A 1 278 ? 91.642 38.424 -163.031 1.00 67.31 278 ILE A CA 1
ATOM 2139 C C . ILE A 1 278 ? 90.850 39.435 -163.867 1.00 67.31 278 ILE A C 1
ATOM 2141 O O . ILE A 1 278 ? 91.253 39.718 -164.994 1.00 67.31 278 ILE A O 1
ATOM 2145 N N . ALA A 1 279 ? 89.814 40.064 -163.303 1.00 65.69 279 ALA A N 1
ATOM 2146 C CA . ALA A 1 279 ? 89.047 41.106 -163.989 1.00 65.69 279 ALA A CA 1
ATOM 2147 C C . ALA A 1 279 ? 89.917 42.319 -164.382 1.00 65.69 279 ALA A C 1
ATOM 2149 O O . ALA A 1 279 ? 89.732 42.902 -165.450 1.00 65.69 279 ALA A O 1
ATOM 2150 N N . GLY A 1 280 ? 90.913 42.674 -163.559 1.00 69.00 280 GLY A N 1
ATOM 2151 C CA . GLY A 1 280 ? 91.904 43.702 -163.896 1.00 69.00 280 GLY A CA 1
ATOM 2152 C C . GLY A 1 280 ? 92.777 43.320 -165.098 1.00 69.00 280 GLY A C 1
ATOM 2153 O O . GLY A 1 280 ? 92.975 44.131 -166.002 1.00 69.00 280 GLY A O 1
ATOM 2154 N N . ARG A 1 281 ? 93.241 42.065 -165.163 1.00 66.75 281 ARG A N 1
ATOM 2155 C CA . ARG A 1 281 ? 94.047 41.559 -166.292 1.00 66.75 281 ARG A CA 1
ATOM 2156 C C . ARG A 1 281 ? 93.229 41.388 -167.579 1.00 66.75 281 ARG A C 1
ATOM 2158 O O . ARG A 1 281 ? 93.772 41.541 -168.676 1.00 66.75 281 ARG A O 1
ATOM 2165 N N . GLU A 1 282 ? 91.937 41.099 -167.470 1.00 63.28 282 GLU A N 1
ATOM 2166 C CA . GLU A 1 282 ? 91.013 41.032 -168.611 1.00 63.28 282 GLU A CA 1
ATOM 2167 C C . GLU A 1 282 ? 90.735 42.423 -169.203 1.00 63.28 282 GLU A C 1
ATOM 2169 O O . GLU A 1 282 ? 90.831 42.599 -170.417 1.00 63.28 282 GLU A O 1
ATOM 2174 N N . ALA A 1 283 ? 90.543 43.446 -168.364 1.00 65.75 283 ALA A N 1
ATOM 2175 C CA . ALA A 1 283 ? 90.398 44.829 -168.827 1.00 65.75 283 ALA A CA 1
ATOM 2176 C C . ALA A 1 283 ? 91.677 45.366 -169.508 1.00 65.75 283 ALA A C 1
ATOM 2178 O O . ALA A 1 283 ? 91.611 46.048 -170.536 1.00 65.75 283 ALA A O 1
ATOM 2179 N N . GLU A 1 284 ? 92.858 45.029 -168.978 1.00 63.31 284 GLU A N 1
ATOM 2180 C CA . GLU A 1 284 ? 94.140 45.395 -169.594 1.00 63.31 284 GLU A CA 1
ATOM 2181 C C . GLU A 1 284 ? 94.352 44.693 -170.943 1.00 63.31 284 GLU A C 1
ATOM 2183 O O . GLU A 1 284 ? 94.793 45.327 -171.908 1.00 63.31 284 GLU A O 1
ATOM 2188 N N . SER A 1 285 ? 93.983 43.413 -171.054 1.00 57.47 285 SER A N 1
ATOM 2189 C CA . SER A 1 285 ? 94.092 42.667 -172.312 1.00 57.47 285 SER A CA 1
ATOM 2190 C C . SER A 1 285 ? 93.078 43.123 -173.367 1.00 57.47 285 SER A C 1
ATOM 2192 O O . SER A 1 285 ? 93.455 43.252 -174.533 1.00 57.47 285 SER A O 1
ATOM 2194 N N . GLU A 1 286 ? 91.849 43.490 -172.996 1.00 63.12 286 GLU A N 1
ATOM 2195 C CA . GLU A 1 286 ? 90.898 44.116 -173.927 1.00 63.12 286 GLU A CA 1
ATOM 2196 C C . GLU A 1 286 ? 91.379 45.483 -174.431 1.00 63.12 286 GLU A C 1
ATOM 2198 O O . GLU A 1 286 ? 91.263 45.764 -175.629 1.00 63.12 286 GLU A O 1
ATOM 2203 N N . SER A 1 287 ? 92.001 46.302 -173.573 1.00 62.56 287 SER A N 1
ATOM 2204 C CA . SER A 1 287 ? 92.603 47.576 -174.000 1.00 62.56 287 SER A CA 1
ATOM 2205 C C . SER A 1 287 ? 93.751 47.366 -175.001 1.00 62.56 287 SER A C 1
ATOM 2207 O O . SER A 1 287 ? 93.837 48.066 -176.014 1.00 62.56 287 SER A O 1
ATOM 2209 N N . PHE A 1 288 ? 94.566 46.326 -174.787 1.00 67.69 288 PHE A N 1
ATOM 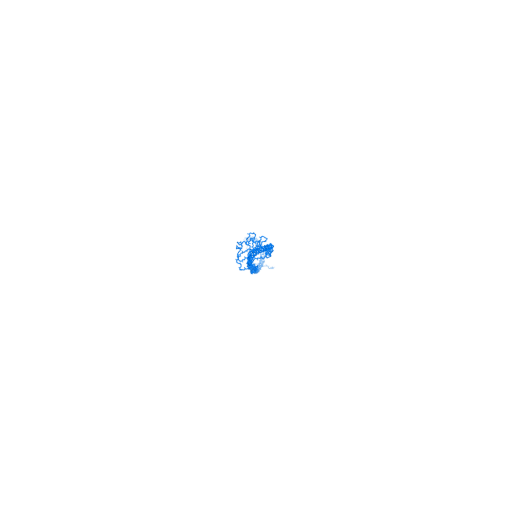2210 C CA . PHE A 1 288 ? 95.667 45.949 -175.669 1.00 67.69 288 PHE A CA 1
ATOM 2211 C C . PHE A 1 288 ? 95.166 45.450 -177.034 1.00 67.69 288 PHE A C 1
ATOM 2213 O O . PHE A 1 288 ? 95.709 45.833 -178.072 1.00 67.69 288 PHE A O 1
ATOM 2220 N N . PHE A 1 289 ? 94.101 44.640 -177.070 1.00 60.53 289 PHE A N 1
ATOM 2221 C CA . PHE A 1 289 ? 93.517 44.151 -178.325 1.00 60.53 289 PHE A CA 1
ATOM 2222 C C . PHE A 1 289 ? 92.792 45.246 -179.118 1.00 60.53 289 PHE A C 1
ATOM 2224 O O . PHE A 1 289 ? 92.872 45.253 -180.352 1.00 60.53 289 PHE A O 1
ATOM 2231 N N . GLN A 1 290 ? 92.150 46.208 -178.448 1.00 65.62 290 GLN A N 1
ATOM 2232 C CA . GLN A 1 290 ? 91.584 47.377 -179.126 1.00 65.62 290 GLN A CA 1
ATOM 2233 C C . GLN A 1 290 ? 92.679 48.234 -179.773 1.00 65.62 290 GLN A C 1
ATOM 2235 O O . GLN A 1 290 ? 92.550 48.594 -180.949 1.00 65.62 290 GLN A O 1
ATOM 2240 N N . GLU A 1 291 ? 93.789 48.479 -179.069 1.00 65.31 291 GLU A N 1
ATOM 2241 C CA . GLU A 1 291 ? 94.938 49.220 -179.602 1.00 65.31 291 GLU A CA 1
ATOM 2242 C C . GLU A 1 291 ? 95.613 48.479 -180.775 1.00 65.31 291 GLU A C 1
ATOM 2244 O O . GLU A 1 291 ? 95.990 49.092 -181.784 1.00 65.31 291 GLU A O 1
ATOM 2249 N N . LEU A 1 292 ? 95.687 47.143 -180.705 1.00 63.91 292 LEU A N 1
ATOM 2250 C CA . LEU A 1 292 ? 96.180 46.305 -181.801 1.00 63.91 292 LEU A CA 1
ATOM 2251 C C . LEU A 1 292 ? 95.276 46.395 -183.041 1.00 63.91 292 LEU A C 1
ATOM 2253 O O . LEU A 1 292 ? 95.781 46.485 -184.161 1.00 63.91 292 LEU A O 1
ATOM 2257 N N . SER A 1 293 ? 93.950 46.421 -182.862 1.00 61.72 293 SER A N 1
ATOM 2258 C CA . SER A 1 293 ? 92.994 46.516 -183.976 1.00 61.72 293 SER A CA 1
ATOM 2259 C C . SER A 1 293 ? 93.123 47.839 -184.743 1.00 61.72 293 SER A C 1
ATOM 2261 O O . SER A 1 293 ? 93.061 47.856 -185.976 1.00 61.72 293 SER A O 1
ATOM 2263 N N . VAL A 1 294 ? 93.417 48.938 -184.034 1.00 69.31 294 VAL A N 1
ATOM 2264 C CA . VAL A 1 294 ? 93.660 50.257 -184.637 1.00 69.31 294 VAL A CA 1
ATOM 2265 C C . VAL A 1 294 ? 94.950 50.245 -185.465 1.00 69.31 294 VAL A C 1
ATOM 2267 O O . VAL A 1 294 ? 94.968 50.764 -186.586 1.00 69.31 294 VAL A O 1
ATOM 2270 N N . LYS A 1 295 ? 96.013 49.590 -184.977 1.00 61.91 295 LYS A N 1
ATOM 2271 C CA . LYS A 1 295 ? 97.292 49.474 -185.704 1.00 61.91 295 LYS A CA 1
ATOM 2272 C C . LYS A 1 295 ? 97.214 48.525 -186.906 1.00 61.91 295 LYS A C 1
ATOM 2274 O O . LYS A 1 295 ? 97.789 48.824 -187.954 1.00 61.91 295 LYS A O 1
ATOM 2279 N N . VAL A 1 296 ? 96.443 47.440 -186.820 1.00 64.94 296 VAL A N 1
ATOM 2280 C CA . VAL A 1 296 ? 96.186 46.537 -187.960 1.00 64.94 296 VAL A CA 1
ATOM 2281 C C . VAL A 1 296 ? 95.347 47.233 -189.042 1.00 64.94 296 VAL A C 1
ATOM 2283 O O . VAL A 1 296 ? 95.654 47.111 -190.229 1.00 64.94 296 VAL A O 1
ATOM 2286 N N . ALA A 1 297 ? 94.359 48.051 -188.662 1.00 62.06 297 ALA A N 1
ATOM 2287 C CA . ALA A 1 297 ? 93.585 48.856 -189.609 1.00 62.06 297 ALA A CA 1
ATOM 2288 C C . ALA A 1 297 ? 94.427 49.950 -190.302 1.00 62.06 297 ALA A C 1
ATOM 2290 O O . ALA A 1 297 ? 94.197 50.261 -191.476 1.00 62.06 297 ALA A O 1
ATOM 2291 N N . GLN A 1 298 ? 95.425 50.517 -189.613 1.00 62.06 298 GLN A N 1
ATOM 2292 C CA . GLN A 1 298 ? 96.385 51.451 -190.216 1.00 62.06 298 GLN A CA 1
ATOM 2293 C C . GLN A 1 298 ? 97.341 50.753 -191.197 1.00 62.06 298 GLN A C 1
ATOM 2295 O O . GLN A 1 298 ? 97.540 51.269 -192.300 1.00 62.06 298 GLN A O 1
ATOM 2300 N N . ASN A 1 299 ? 97.832 49.552 -190.877 1.00 58.91 299 ASN A N 1
ATOM 2301 C CA . ASN A 1 299 ? 98.651 48.756 -191.802 1.00 58.91 299 ASN A CA 1
ATOM 2302 C C . ASN A 1 299 ? 97.871 48.305 -193.047 1.00 58.91 299 ASN A C 1
ATOM 2304 O O . ASN A 1 299 ? 98.402 48.361 -194.153 1.00 58.91 299 ASN A O 1
ATOM 2308 N N . ALA A 1 300 ? 96.584 47.968 -192.915 1.00 62.97 300 ALA A N 1
ATOM 2309 C CA . ALA A 1 300 ? 95.734 47.652 -194.066 1.00 62.97 300 ALA A CA 1
ATOM 2310 C C . ALA A 1 300 ? 95.525 48.858 -195.010 1.00 62.97 300 ALA A C 1
ATOM 2312 O O . ALA A 1 300 ? 95.396 48.687 -196.226 1.00 62.97 300 ALA A O 1
ATOM 2313 N N . LYS A 1 301 ? 95.520 50.093 -194.481 1.00 63.44 301 LYS A N 1
ATOM 2314 C CA . LYS A 1 301 ? 95.486 51.321 -195.299 1.00 63.44 301 LYS A CA 1
ATOM 2315 C C . LYS A 1 301 ? 96.816 51.577 -196.016 1.00 63.44 301 LYS A C 1
ATOM 2317 O O . LYS A 1 301 ? 96.790 52.014 -197.166 1.00 63.44 301 LYS A O 1
ATOM 2322 N N . TRP A 1 302 ? 97.945 51.269 -195.378 1.00 61.22 302 TRP A N 1
ATOM 2323 C CA . TRP A 1 302 ? 99.276 51.372 -195.989 1.00 61.22 302 TRP A CA 1
ATOM 2324 C C . TRP A 1 302 ? 99.499 50.305 -197.071 1.00 61.22 302 TRP A C 1
ATOM 2326 O O . TRP A 1 302 ? 100.001 50.622 -198.146 1.00 61.22 302 TRP A O 1
ATOM 2336 N N . GLU A 1 303 ? 99.033 49.068 -196.872 1.00 56.81 303 GLU A N 1
ATOM 2337 C CA . GLU A 1 303 ? 99.071 48.042 -197.925 1.00 56.81 303 GLU A CA 1
ATOM 2338 C C . GLU A 1 303 ? 98.196 48.403 -199.133 1.00 56.81 303 GLU A C 1
ATOM 2340 O O . GLU A 1 303 ? 98.579 48.142 -200.275 1.00 56.81 303 GLU A O 1
ATOM 2345 N N . LYS A 1 304 ? 97.031 49.030 -198.915 1.00 61.28 304 LYS A N 1
ATOM 2346 C CA . LYS A 1 304 ? 96.188 49.522 -200.016 1.00 61.28 304 LYS A CA 1
ATOM 2347 C C . LYS A 1 304 ? 96.859 50.648 -200.804 1.00 61.28 304 LYS A C 1
ATOM 2349 O O . LYS A 1 304 ? 96.719 50.662 -202.026 1.00 61.28 304 LYS A O 1
ATOM 2354 N N . SER A 1 305 ? 97.584 51.560 -200.149 1.00 56.62 305 SER A N 1
ATOM 2355 C CA . SER A 1 305 ? 98.305 52.625 -200.861 1.00 56.62 305 SER A CA 1
ATOM 2356 C C . SER A 1 305 ? 99.508 52.081 -201.637 1.00 56.62 305 SER A C 1
ATOM 2358 O O . SER A 1 305 ? 99.721 52.505 -202.769 1.00 56.62 305 SER A O 1
ATOM 2360 N N . LEU A 1 306 ? 100.213 51.080 -201.095 1.00 58.97 306 LEU A N 1
ATOM 2361 C CA . LEU A 1 306 ? 101.332 50.402 -201.761 1.00 58.97 306 LEU A CA 1
ATOM 2362 C C . LEU A 1 306 ? 100.892 49.547 -202.959 1.00 58.97 306 LEU A C 1
ATOM 2364 O O . LEU A 1 306 ? 101.575 49.524 -203.979 1.00 58.97 306 LEU A O 1
ATOM 2368 N N . ARG A 1 307 ? 99.733 48.877 -202.886 1.00 57.88 307 ARG A N 1
ATOM 2369 C CA . ARG A 1 307 ? 99.167 48.161 -204.046 1.00 57.88 307 ARG A CA 1
ATOM 2370 C C . ARG A 1 307 ? 98.652 49.118 -205.123 1.00 57.88 307 ARG A C 1
ATOM 2372 O O . ARG A 1 307 ? 98.743 48.795 -206.303 1.00 57.88 307 ARG A O 1
ATOM 2379 N N . ALA A 1 308 ? 98.153 50.296 -204.743 1.00 58.41 308 ALA A N 1
ATOM 2380 C CA . ALA A 1 308 ? 97.739 51.320 -205.700 1.00 58.41 308 ALA A CA 1
ATOM 2381 C C . ALA A 1 308 ? 98.939 51.941 -206.437 1.00 58.41 308 ALA A C 1
ATOM 2383 O O . ALA A 1 308 ? 98.865 52.124 -207.648 1.00 58.41 308 ALA A O 1
ATOM 2384 N N . THR A 1 309 ? 100.058 52.195 -205.749 1.00 57.91 309 THR A N 1
ATOM 2385 C CA . THR A 1 309 ? 101.294 52.672 -206.393 1.00 57.91 309 THR A CA 1
ATOM 2386 C C . THR A 1 309 ? 101.999 51.581 -207.198 1.00 57.91 309 THR A C 1
ATOM 2388 O O . THR A 1 309 ? 102.520 51.882 -208.268 1.00 57.91 309 THR A O 1
ATOM 2391 N N . ALA A 1 310 ? 101.950 50.315 -206.768 1.00 53.69 310 ALA A N 1
ATOM 2392 C CA . ALA A 1 310 ? 102.446 49.189 -207.562 1.00 53.69 310 ALA A CA 1
ATOM 2393 C C . ALA A 1 310 ? 101.663 49.018 -208.878 1.00 53.69 310 ALA A C 1
ATOM 2395 O O . ALA A 1 310 ? 102.277 48.885 -209.931 1.00 53.69 310 ALA A O 1
ATOM 2396 N N . ALA A 1 311 ? 100.329 49.125 -208.847 1.00 58.56 311 ALA A N 1
ATOM 2397 C CA . ALA A 1 311 ? 99.496 49.050 -210.050 1.00 58.56 311 ALA A CA 1
ATOM 2398 C C . ALA A 1 311 ? 99.705 50.237 -211.013 1.00 58.56 311 ALA A C 1
ATOM 2400 O O . ALA A 1 311 ? 99.541 50.087 -212.224 1.00 58.56 311 ALA A O 1
ATOM 2401 N N . ASP A 1 312 ? 100.077 51.415 -210.503 1.00 57.38 312 ASP A N 1
ATOM 2402 C CA . ASP A 1 312 ? 100.376 52.592 -211.333 1.00 57.38 312 ASP A CA 1
ATOM 2403 C C . ASP A 1 312 ? 101.777 52.512 -211.973 1.00 57.38 312 ASP A C 1
ATOM 2405 O O . ASP A 1 312 ? 101.972 52.942 -213.112 1.00 57.38 312 ASP A O 1
ATOM 2409 N N . ILE A 1 313 ? 102.739 51.881 -211.286 1.00 57.47 313 ILE A N 1
ATOM 2410 C CA . ILE A 1 313 ? 104.061 51.546 -211.840 1.00 57.47 313 ILE A CA 1
ATOM 2411 C C . ILE A 1 313 ? 103.934 50.448 -212.904 1.00 57.47 313 ILE A C 1
ATOM 2413 O O . ILE A 1 313 ? 104.543 50.554 -213.965 1.00 57.47 313 ILE A O 1
ATOM 2417 N N . GLU A 1 314 ? 103.092 49.442 -212.673 1.00 54.03 314 GLU A N 1
ATOM 2418 C CA . GLU A 1 314 ? 102.840 48.351 -213.621 1.00 54.03 314 GLU A CA 1
ATOM 2419 C C . GLU A 1 314 ? 102.115 48.848 -214.888 1.00 54.03 314 GLU A C 1
ATOM 2421 O O . GLU A 1 314 ? 102.423 48.412 -215.999 1.00 54.03 314 GLU A O 1
ATOM 2426 N N . ARG A 1 315 ? 101.223 49.844 -214.759 1.00 55.94 315 ARG A N 1
ATOM 2427 C CA . ARG A 1 315 ? 100.593 50.509 -215.914 1.00 55.94 315 ARG A CA 1
ATOM 2428 C C . ARG A 1 315 ? 101.607 51.332 -216.722 1.00 55.94 315 ARG A C 1
ATOM 2430 O O . ARG A 1 315 ? 101.601 51.250 -217.947 1.00 55.94 315 ARG A O 1
ATOM 2437 N N . ARG A 1 316 ? 102.527 52.039 -216.049 1.00 52.09 316 ARG A N 1
ATOM 2438 C CA . ARG A 1 316 ? 103.654 52.751 -216.691 1.00 52.09 316 ARG A CA 1
ATOM 2439 C C . ARG A 1 316 ? 104.670 51.814 -217.350 1.00 52.09 316 ARG A C 1
ATOM 2441 O O . ARG A 1 316 ? 105.246 52.179 -218.368 1.00 52.09 316 ARG A O 1
ATOM 2448 N N . ALA A 1 317 ? 104.878 50.616 -216.807 1.00 45.84 317 ALA A N 1
ATOM 2449 C CA . ALA A 1 317 ? 105.779 49.621 -217.387 1.00 45.84 317 ALA A CA 1
ATOM 2450 C C . ALA A 1 317 ? 105.196 48.979 -218.662 1.00 45.84 317 ALA A C 1
ATOM 2452 O O . ALA A 1 317 ? 105.928 48.734 -219.622 1.00 45.84 317 ALA A O 1
ATOM 2453 N N . LYS A 1 318 ? 103.870 48.781 -218.722 1.00 49.00 318 LYS A N 1
ATOM 2454 C CA . LYS A 1 318 ? 103.189 48.190 -219.888 1.00 49.00 318 LYS A CA 1
ATOM 2455 C C . LYS A 1 318 ? 103.131 49.099 -221.118 1.00 49.00 318 LYS A C 1
ATOM 2457 O O . LYS A 1 318 ? 103.092 48.588 -222.231 1.00 49.00 318 LYS A O 1
ATOM 2462 N N . GLU A 1 319 ? 103.176 50.418 -220.945 1.00 50.69 319 GLU A N 1
ATOM 2463 C CA . GLU A 1 319 ? 103.280 51.368 -222.067 1.00 50.69 319 GLU A CA 1
ATOM 2464 C C . GLU A 1 319 ? 104.713 51.498 -222.619 1.00 50.69 319 GLU A C 1
ATOM 2466 O O . GLU A 1 319 ? 104.894 52.005 -223.724 1.00 50.69 319 GLU A O 1
ATOM 2471 N N . LEU A 1 320 ? 105.728 51.008 -221.893 1.00 43.66 320 LEU A N 1
ATOM 2472 C CA . LEU A 1 320 ? 107.148 51.141 -222.253 1.00 43.66 320 LEU A CA 1
ATOM 2473 C C . LEU A 1 320 ? 107.831 49.827 -222.681 1.00 43.66 320 LEU A C 1
ATOM 2475 O O . LEU A 1 320 ? 108.993 49.859 -223.075 1.00 43.66 320 LEU A O 1
ATOM 2479 N N . GLY A 1 321 ? 107.129 48.689 -222.663 1.00 43.03 321 GLY A N 1
ATOM 2480 C CA . GLY A 1 321 ? 107.602 47.442 -223.280 1.00 43.03 321 GLY A CA 1
ATOM 2481 C C . GLY A 1 321 ? 108.779 46.755 -222.576 1.00 43.03 321 GLY A C 1
ATOM 2482 O O . GLY A 1 321 ? 109.679 46.263 -223.252 1.00 43.03 321 GLY A O 1
ATOM 2483 N N . VAL A 1 322 ? 108.784 46.700 -221.240 1.00 43.16 322 VAL A N 1
ATOM 2484 C CA . VAL A 1 322 ? 109.821 45.992 -220.465 1.00 43.16 322 VAL A CA 1
ATOM 2485 C C . VAL A 1 322 ? 109.179 44.981 -219.511 1.00 43.16 322 VAL A C 1
ATOM 2487 O O . VAL A 1 322 ? 108.361 45.357 -218.673 1.00 43.16 322 VAL A O 1
ATOM 2490 N N . ASP A 1 323 ? 109.564 43.707 -219.640 1.00 41.31 323 ASP A N 1
ATOM 2491 C CA . ASP A 1 323 ? 109.220 42.630 -218.704 1.00 41.31 323 ASP A CA 1
ATOM 2492 C C . ASP A 1 323 ? 109.950 42.829 -217.372 1.00 41.31 323 ASP A C 1
ATOM 2494 O O . ASP A 1 323 ? 111.172 43.008 -217.346 1.00 41.31 323 ASP A O 1
ATOM 2498 N N . VAL A 1 324 ? 109.215 42.758 -216.259 1.00 40.69 324 VAL A N 1
ATOM 2499 C CA . VAL A 1 324 ? 109.808 42.718 -214.918 1.00 40.69 324 VAL A CA 1
ATOM 2500 C C . VAL A 1 324 ? 109.116 41.651 -214.079 1.00 40.69 324 VAL A C 1
ATOM 2502 O O . VAL A 1 324 ? 107.943 41.758 -213.731 1.00 40.69 324 VAL A O 1
ATOM 2505 N N . ASP A 1 325 ? 109.902 40.632 -213.752 1.00 47.72 325 ASP A N 1
ATOM 2506 C CA . ASP A 1 325 ? 109.578 39.503 -212.889 1.00 47.72 325 ASP A CA 1
ATOM 2507 C C . ASP A 1 325 ? 109.930 39.867 -211.433 1.00 47.72 325 ASP A C 1
ATOM 2509 O O . ASP A 1 325 ? 111.059 40.288 -211.156 1.00 47.72 325 ASP A O 1
ATOM 2513 N N . VAL A 1 326 ? 108.980 39.751 -210.493 1.00 44.53 326 VAL A N 1
ATOM 2514 C CA . VAL A 1 326 ? 109.226 39.947 -209.048 1.00 44.53 326 VAL A CA 1
ATOM 2515 C C . VAL A 1 326 ? 108.465 38.901 -208.217 1.00 44.53 326 VAL A C 1
ATOM 2517 O O . VAL A 1 326 ? 107.289 38.639 -208.480 1.00 44.53 326 VAL A O 1
ATOM 2520 N N . PRO A 1 327 ? 109.109 38.301 -207.191 1.00 40.78 327 PRO A N 1
ATOM 2521 C CA . PRO A 1 327 ? 108.805 36.957 -206.713 1.00 40.78 327 PRO A CA 1
ATOM 2522 C C . PRO A 1 327 ? 107.994 36.914 -205.406 1.00 40.78 327 PRO A C 1
ATOM 2524 O O . PRO A 1 327 ? 108.035 37.818 -204.570 1.00 40.78 327 PRO A O 1
ATOM 2527 N N . LYS A 1 328 ? 107.306 35.781 -205.209 1.00 49.16 328 LYS A N 1
ATOM 2528 C CA . LYS A 1 328 ? 106.631 35.354 -203.968 1.00 49.16 328 LYS A CA 1
ATOM 2529 C C . LYS A 1 328 ? 107.630 35.077 -202.839 1.00 49.16 328 LYS A C 1
ATOM 2531 O O . LYS A 1 328 ? 108.679 34.487 -203.083 1.00 49.16 328 LYS A O 1
ATOM 2536 N N . ARG A 1 329 ? 107.244 35.380 -201.590 1.00 34.50 329 ARG A N 1
ATOM 2537 C CA . ARG A 1 329 ? 107.941 34.899 -200.386 1.00 34.50 329 ARG A CA 1
ATOM 2538 C C . ARG A 1 329 ? 106.993 34.237 -199.385 1.00 34.50 329 ARG A C 1
ATOM 2540 O O . ARG A 1 329 ? 105.865 34.679 -199.188 1.00 34.50 329 ARG A O 1
ATOM 2547 N N . GLU A 1 330 ? 107.513 33.149 -198.830 1.00 33.38 330 GLU A N 1
ATOM 2548 C CA . GLU A 1 330 ? 106.892 32.082 -198.050 1.00 33.38 330 GLU A CA 1
ATOM 2549 C C . GLU A 1 330 ? 106.708 32.378 -196.551 1.00 33.38 330 GLU A C 1
ATOM 2551 O O . GLU A 1 330 ? 107.283 33.302 -195.977 1.00 33.38 330 GLU A O 1
ATOM 2556 N N . SER A 1 331 ? 105.894 31.508 -195.959 1.00 48.81 331 SER A N 1
ATOM 2557 C CA . SER A 1 331 ? 105.588 31.244 -194.552 1.00 48.81 331 SER A CA 1
ATOM 2558 C C . SER A 1 331 ? 106.759 30.711 -193.715 1.00 48.81 331 SER A C 1
ATOM 2560 O O . SER A 1 331 ? 107.493 29.874 -194.222 1.00 48.81 331 SER A O 1
ATOM 2562 N N . GLU A 1 332 ? 106.807 31.032 -192.410 1.00 33.09 332 GLU A N 1
ATOM 2563 C CA . GLU A 1 332 ? 107.195 30.086 -191.334 1.00 33.09 332 GLU A CA 1
ATOM 2564 C C . GLU A 1 332 ? 106.851 30.597 -189.899 1.00 33.09 332 GLU A C 1
ATOM 2566 O O . GLU A 1 332 ? 106.704 31.808 -189.710 1.00 33.09 332 GLU A O 1
ATOM 2571 N N . PRO A 1 333 ? 106.709 29.704 -188.882 1.00 56.91 333 PRO A N 1
ATOM 2572 C CA . PRO A 1 333 ? 106.279 30.005 -187.503 1.00 56.91 333 PRO A CA 1
ATOM 2573 C C . PRO A 1 333 ? 107.411 29.901 -186.444 1.00 56.91 333 PRO A C 1
ATOM 2575 O O . PRO A 1 333 ? 108.397 29.200 -186.654 1.00 56.91 333 PRO A O 1
ATOM 2578 N N . ALA A 1 334 ? 107.259 30.500 -185.247 1.00 38.47 334 ALA A N 1
ATOM 2579 C CA . ALA A 1 334 ? 108.216 30.306 -184.139 1.00 38.47 334 ALA A CA 1
ATOM 2580 C C . ALA A 1 334 ? 107.624 30.362 -182.710 1.00 38.47 334 ALA A C 1
ATOM 2582 O O . ALA A 1 334 ? 106.734 31.146 -182.394 1.00 38.47 334 ALA A O 1
ATOM 2583 N N . ARG A 1 335 ? 108.196 29.495 -181.857 1.00 43.50 335 ARG A N 1
ATOM 2584 C CA . ARG A 1 335 ? 108.003 29.242 -180.409 1.00 43.50 335 ARG A CA 1
ATOM 2585 C C . ARG A 1 335 ? 108.547 30.355 -179.488 1.00 43.50 335 ARG A C 1
ATOM 2587 O O . ARG A 1 335 ? 109.508 31.020 -179.851 1.00 43.50 335 ARG A O 1
ATOM 2594 N N . GLY A 1 336 ? 108.132 30.355 -178.207 1.00 37.22 336 GLY A N 1
ATOM 2595 C CA . GLY A 1 336 ? 108.956 30.891 -177.102 1.00 37.22 336 GLY A CA 1
ATOM 2596 C C . GLY A 1 336 ? 108.345 30.826 -175.686 1.00 37.22 336 GLY A C 1
ATOM 2597 O O . GLY A 1 336 ? 107.268 31.350 -175.460 1.00 37.22 336 GLY A O 1
ATOM 2598 N N . LYS A 1 337 ? 109.063 30.194 -174.739 1.00 49.59 337 LYS A N 1
ATOM 2599 C CA . LYS A 1 337 ? 108.807 30.035 -173.279 1.00 49.59 337 LYS A CA 1
ATOM 2600 C C . LYS A 1 337 ? 109.554 31.092 -172.428 1.00 49.59 337 LYS A C 1
ATOM 2602 O O . LYS A 1 337 ? 110.586 31.559 -172.898 1.00 49.59 337 LYS A O 1
ATOM 2607 N N . ARG A 1 338 ? 109.156 31.302 -171.150 1.00 38.88 338 ARG A N 1
ATOM 2608 C CA . ARG A 1 338 ? 109.947 31.610 -169.898 1.00 38.88 338 ARG A CA 1
ATOM 2609 C C . ARG A 1 338 ? 108.961 31.994 -168.752 1.00 38.88 338 ARG A C 1
ATOM 2611 O O . ARG A 1 338 ? 107.903 32.494 -169.092 1.00 38.88 338 ARG A O 1
ATOM 2618 N N . ALA A 1 339 ? 109.163 31.872 -167.427 1.00 42.06 339 ALA A N 1
ATOM 2619 C CA . ALA A 1 339 ? 110.108 31.196 -166.517 1.00 42.06 339 ALA A CA 1
ATOM 2620 C C . ALA A 1 339 ? 109.604 31.287 -165.030 1.00 42.06 339 ALA A C 1
ATOM 2622 O O . ALA A 1 339 ? 109.027 32.294 -164.652 1.00 42.06 339 ALA A O 1
ATOM 2623 N N . SER A 1 340 ? 109.846 30.226 -164.236 1.00 42.19 340 SER A N 1
ATOM 2624 C CA . SER A 1 340 ? 110.147 30.051 -162.775 1.00 42.19 340 SER A CA 1
ATOM 2625 C C . SER A 1 340 ? 109.749 30.991 -161.588 1.00 42.19 340 SER A C 1
ATOM 2627 O O . SER A 1 340 ? 110.197 32.129 -161.555 1.00 42.19 340 SER A O 1
ATOM 2629 N N . ALA A 1 341 ? 109.224 30.334 -160.513 1.00 43.66 341 ALA A N 1
ATOM 2630 C CA . ALA A 1 341 ? 109.570 30.344 -159.046 1.00 43.66 341 ALA A CA 1
ATOM 2631 C C . ALA A 1 341 ? 109.277 31.594 -158.156 1.00 43.66 341 ALA A C 1
ATOM 2633 O O . ALA A 1 341 ? 109.370 32.703 -158.650 1.00 43.66 341 ALA A O 1
ATOM 2634 N N . LYS A 1 342 ? 109.008 31.567 -156.828 1.00 49.16 342 LYS A N 1
ATOM 2635 C CA . LYS A 1 342 ? 108.892 30.572 -155.720 1.00 49.16 342 LYS A CA 1
ATOM 2636 C C . LYS A 1 342 ? 108.258 31.301 -154.496 1.00 49.16 342 LYS A C 1
ATOM 2638 O O . LYS A 1 342 ? 108.737 32.387 -154.190 1.00 49.16 342 LYS A O 1
ATOM 2643 N N . THR A 1 343 ? 107.287 30.726 -153.776 1.00 45.09 343 THR A N 1
ATOM 2644 C CA . THR A 1 343 ? 107.266 30.411 -152.317 1.00 45.09 343 THR A CA 1
ATOM 2645 C C . THR A 1 343 ? 106.024 29.573 -152.040 1.00 45.09 343 THR A C 1
ATOM 2647 O O . THR A 1 343 ? 104.976 29.906 -152.633 1.00 45.09 343 THR A O 1
#

pLDDT: mean 80.49, std 16.49, range [33.09, 97.75]

Sequence (343 aa):
MPTMRWKPAKAFLVDDRNALVHEFTLDPTCAVPFPEAVAAGALHANGAAVRVSRFFAQTVRAGGMALVVLSNGPAEPETVELSRQILLGTLSRLGDWARDRLELARAEELRLESERRRIASWSANVQARERGVAGLQEATAVTHERIAADAAALASRAQAHSANETALKDREAIVGRREAAVGSREAEADTRIVQDRAAFDAVVAKEKSEFAAWRDAEKAAIESAREEIETKSRTTEARDEGTRDREVHAELVERALSEREARLSAAESNVLEREREIAGREAESESFFQELSVKVAQNAKWEKSLRATAADIERRAKELGVDVDVPKRESEPARGKRASAKT

Radius of gyration: 121.72 Å; chains: 1; bounding box: 173×82×323 Å

=== Feature glossary ===
Feature key, reading from the visual/contextual features back to the raw sequence:

Rendered structure images. Six rendered views show the 3D structure from the faces of a cube — i.e. along ±x, ±y, ±z. Rendering representation is drawn randomly per protein from cartoon (secondary-structure ribbons), sticks (backbone bonds), or molecular surface; coloring is either N→C rainbow (blue at the N-terminus through red at the C-terminus) or one color per chain.

Contact-map, Ramachandran, and PAE plots. The contact map is a binary N×N matrix image: pixel (i, j) is dark where Cα_i and Cα_j are within 8 Å and |i−j|>4. Because the |i−j|>4 filter removes local helical contacts, off-diagonal stripes parallel to the main diagonal indicate parallel β-sheets; stripes perpendicular to it indicate antiparallel β-sheets. The Ramachandran plot scatters every residue's (φ, ψ) pair against the sterically allowed regions. The PAE heatmap renders the predicted-aligned-error matrix.

InterPro / GO / CATH / organism. Database cross-references. InterPro integrates a dozen domain/family signature databases into unified entries with residue-range hits. GO terms attach function/process/location labels with evidence codes. CATH codes position the fold in a four-level structural taxonomy. Organism is the NCBI-taxonomy species name.

Nearest PDB structures. The Foldseek neighbor list gives the closest experimentally determined structures in the PDB, ranked by structural alignment. TM-score near 1 means near-identical fold; near 0.3 means only rough topology match. This is how one finds what a novel AlphaFold prediction most resembles in the solved-structure universe.

Predicted aligned error. PAE(i, j) answers: if I align the predicted and true structures on residue i, how far off (in Å) do I expect residue j to be? A block-diagonal PAE matrix with low values on the blocks and high values off-diagonal is the signature of a multi-domain protein with confidently predicted domains but uncertain inter-domain orientation.

Solvent-accessible surface area. Accessible surface area quantifies burial. A residue with SASA near zero is packed into the hydrophobic core; one with SASA >100 Å² sits on the surface. Computed here via the Shrake–Rupley numerical algorithm with a 1.4 Å probe.

B-factor. B-factor (Debye–Waller factor) reflects atomic displacement in the crystal lattice. It is an experimental observable (units Å²), not a prediction; low values mean the atom is pinned down, high values mean it moves or is heterogeneous across the crystal.

pLDDT. For AlphaFold models, the B-factor field carries pLDDT — the model's own estimate of local accuracy on a 0–100 scale. Regions with pLDDT<50 should be treated as essentially unmodeled; they often correspond to intrinsically disordered segments.

Backbone torsions (φ/ψ). φ (phi) and ψ (psi) are the two rotatable backbone dihedrals per residue: φ is the C(i-1)–N–Cα–C torsion, ψ is the N–Cα–C–N(i+1) torsion, both in degrees on (−180°, 180°]. α-helical residues cluster near (−60°, −45°); β-strand residues near (−120°, +130°). A Ramachandran plot is simply a scatter of (φ, ψ) for every residue.

Radius of gyration, Cα contacts, bounding box. Radius of gyration (Rg) is the root-mean-square distance of Cα atoms from their centroid — a single number for overall size and compactness. A globular domain of N residues has Rg ≈ 2.2·N^0.38 Å; an extended or disordered chain has a much larger Rg. The Cα contact count is the number of residue pairs whose Cα atoms are within 8 Å and are more than four positions apart in sequence — a standard proxy for tertiary packing density. The bounding box is the smallest axis-aligned box enclosing all Cα atoms.

Secondary structure (3-state, P-SEA). Three-state secondary structure (P-SEA) collapses the eight DSSP classes into helix (a), strand (b), and coil (c). P-SEA assigns these from Cα geometry alone — distances and angles — without requiring backbone oxygens, so it works on any Cα trace.

Secondary structure (8-state, DSSP). DSSP 8-state secondary structure assigns each residue one of H (α-helix), G (3₁₀-helix), I (π-helix), E (extended β-strand), B (isolated β-bridge), T (hydrogen-bonded turn), S (bend), or '-' (coil). The assignment is computed from backbone hydrogen-bond geometry via the Kabsch–Sander algorithm.

Foldseek 3Di. A 3Di character summarizes, for each residue, the relative orientation of the Cα frame of its nearest spatial neighbor. Because it encodes fold topology rather than chemistry, 3Di alignments detect remote structural similarity that sequence alignment misses.

mmCIF coordinates. The mmCIF block holds the 3D Cartesian coordinates of each backbone atom (N, Cα, C, O) in ångströms. mmCIF is the PDB's canonical archive format — a tagged-loop text representation of the atomic model.

Sequence. Sequence gives the chain of amino acids in standard one-letter code (A=alanine, C=cysteine, …, Y=tyrosine), read N→C. It is the only feature that is directly encoded by the gene; all structural features are derived from the folded form of this sequence.